Protein AF-A0A7G8W847-F1 (afdb_monomer_lite)

Structure (mmCIF, N/CA/C/O backbone):
data_AF-A0A7G8W847-F1
#
_entry.id   AF-A0A7G8W847-F1
#
loop_
_atom_site.group_PDB
_atom_site.id
_atom_site.type_symbol
_atom_site.label_atom_id
_atom_site.label_alt_id
_atom_site.label_comp_id
_atom_site.label_asym_id
_atom_site.label_entity_id
_atom_site.label_seq_id
_atom_site.pdbx_PDB_ins_code
_atom_site.Cartn_x
_atom_site.Cartn_y
_atom_site.Cartn_z
_atom_site.occupancy
_atom_site.B_iso_or_equiv
_atom_site.auth_seq_id
_atom_site.auth_comp_id
_atom_site.auth_asym_id
_atom_site.auth_atom_id
_atom_site.pdbx_PDB_model_num
ATOM 1 N N . MET A 1 1 ? 36.288 -12.965 1.997 1.00 47.53 1 MET A N 1
ATOM 2 C CA . MET A 1 1 ? 35.509 -13.185 0.760 1.00 47.53 1 MET A CA 1
ATOM 3 C C . MET A 1 1 ? 34.079 -12.746 1.044 1.00 47.53 1 MET A C 1
ATOM 5 O O . MET A 1 1 ? 33.393 -13.423 1.796 1.00 47.53 1 MET A O 1
ATOM 9 N N . ASN A 1 2 ? 33.661 -11.572 0.561 1.00 45.09 2 ASN A N 1
ATOM 10 C CA . ASN A 1 2 ? 32.284 -11.103 0.751 1.00 45.09 2 ASN A CA 1
ATOM 11 C C . ASN A 1 2 ? 31.371 -11.876 -0.209 1.00 45.09 2 ASN A C 1
ATOM 13 O O . ASN A 1 2 ? 31.134 -11.451 -1.330 1.00 45.09 2 ASN A O 1
ATOM 17 N N . LEU A 1 3 ? 30.890 -13.041 0.229 1.00 57.28 3 LEU A N 1
ATOM 18 C CA . LEU A 1 3 ? 29.954 -13.911 -0.499 1.00 57.28 3 LEU A CA 1
ATOM 19 C C . LEU A 1 3 ? 28.501 -13.401 -0.440 1.00 57.28 3 LEU A C 1
ATOM 21 O O . LEU A 1 3 ? 27.559 -14.186 -0.538 1.00 57.28 3 LEU A O 1
ATOM 25 N N . LYS A 1 4 ? 28.280 -12.095 -0.258 1.00 54.84 4 LYS A N 1
ATOM 26 C CA . LYS A 1 4 ? 26.946 -11.534 -0.475 1.00 54.84 4 LYS A CA 1
ATOM 27 C C . LYS A 1 4 ? 26.816 -11.250 -1.960 1.00 54.84 4 LYS A C 1
ATOM 29 O O . LYS A 1 4 ? 27.519 -10.397 -2.490 1.00 54.84 4 LYS A O 1
ATOM 34 N N . HIS A 1 5 ? 25.924 -11.985 -2.616 1.00 62.47 5 HIS A N 1
ATOM 35 C CA . HIS A 1 5 ? 25.458 -11.607 -3.941 1.00 62.47 5 HIS A CA 1
ATOM 36 C C . HIS A 1 5 ? 24.930 -10.173 -3.857 1.00 62.47 5 HIS A C 1
ATOM 38 O O . HIS A 1 5 ? 24.083 -9.876 -3.010 1.00 62.47 5 HIS A O 1
ATOM 44 N N . SER A 1 6 ? 25.462 -9.286 -4.696 1.00 72.44 6 SER A N 1
ATOM 45 C CA . SER A 1 6 ? 24.929 -7.936 -4.841 1.00 72.44 6 SER A CA 1
ATOM 46 C C . SER A 1 6 ? 23.463 -8.022 -5.255 1.00 72.44 6 SER A C 1
ATOM 48 O O . SER A 1 6 ? 23.081 -8.905 -6.030 1.00 72.44 6 SER A O 1
ATOM 50 N N . ALA A 1 7 ? 22.634 -7.117 -4.732 1.00 81.19 7 ALA A N 1
ATOM 51 C CA . ALA A 1 7 ? 21.268 -6.992 -5.214 1.00 81.19 7 ALA A CA 1
ATOM 52 C C . ALA A 1 7 ? 21.292 -6.736 -6.727 1.00 81.19 7 ALA A C 1
ATOM 54 O O . ALA A 1 7 ? 22.166 -6.024 -7.223 1.00 81.19 7 ALA A O 1
ATOM 55 N N . ILE A 1 8 ? 20.349 -7.338 -7.454 1.00 87.69 8 ILE A N 1
ATOM 56 C CA . ILE A 1 8 ? 20.200 -7.058 -8.881 1.00 87.69 8 ILE A CA 1
ATOM 57 C C . ILE A 1 8 ? 19.904 -5.566 -9.060 1.00 87.69 8 ILE A C 1
ATOM 59 O O . ILE A 1 8 ? 19.071 -5.003 -8.347 1.00 87.69 8 ILE A O 1
ATOM 63 N N . GLU A 1 9 ? 20.590 -4.932 -10.002 1.00 91.94 9 GLU A N 1
ATOM 64 C CA . GLU A 1 9 ? 20.303 -3.554 -10.372 1.00 91.94 9 GLU A CA 1
ATOM 65 C C . GLU A 1 9 ? 19.014 -3.508 -11.196 1.00 91.94 9 GLU A C 1
ATOM 67 O O . GLU A 1 9 ? 18.871 -4.237 -12.184 1.00 91.94 9 GLU A O 1
ATOM 72 N N . ILE A 1 10 ? 18.077 -2.663 -10.766 1.00 94.62 10 ILE A N 1
ATOM 73 C CA . ILE A 1 10 ? 16.795 -2.431 -11.430 1.00 94.62 10 ILE A CA 1
ATOM 74 C C . ILE A 1 10 ? 16.845 -1.007 -11.998 1.00 94.62 10 ILE A C 1
ATOM 76 O O . ILE A 1 10 ? 16.828 -0.063 -11.203 1.00 94.62 10 ILE A O 1
ATOM 80 N N . PRO A 1 11 ? 16.922 -0.835 -13.330 1.00 92.38 11 PRO A N 1
ATOM 81 C CA . PRO A 1 11 ? 16.994 0.487 -13.944 1.00 92.38 11 PRO A CA 1
ATOM 82 C C . PRO A 1 11 ? 15.772 1.341 -13.604 1.00 92.38 11 PRO A C 1
ATOM 84 O O . PRO A 1 11 ? 14.636 0.877 -13.700 1.00 92.38 11 PRO A O 1
ATOM 87 N N . ASN A 1 12 ? 15.997 2.597 -13.224 1.00 90.81 12 ASN A N 1
ATOM 88 C CA . ASN A 1 12 ? 14.947 3.570 -12.903 1.00 90.81 12 ASN A CA 1
ATOM 89 C C . ASN A 1 12 ? 14.838 4.707 -13.938 1.00 90.81 12 ASN A C 1
ATOM 91 O O . ASN A 1 12 ? 14.124 5.680 -13.715 1.00 90.81 12 ASN A O 1
ATOM 95 N N . ASP A 1 13 ? 15.518 4.562 -15.072 1.00 90.12 13 ASP A N 1
ATOM 96 C CA . ASP A 1 13 ? 15.625 5.519 -16.180 1.00 90.12 13 ASP A CA 1
ATOM 97 C C . ASP A 1 13 ? 14.515 5.360 -17.240 1.00 90.12 13 ASP A C 1
ATOM 99 O O . ASP A 1 13 ? 14.557 5.980 -18.301 1.00 90.12 13 ASP A O 1
ATOM 103 N N . GLY A 1 14 ? 13.509 4.527 -16.963 1.00 88.06 14 GLY A N 1
ATOM 104 C CA . GLY A 1 14 ? 12.415 4.229 -17.889 1.00 88.06 14 GLY A CA 1
ATOM 105 C C . GLY A 1 14 ? 12.691 3.070 -18.851 1.00 88.06 14 GLY A C 1
ATOM 106 O O . GLY A 1 14 ? 11.786 2.689 -19.596 1.00 88.06 14 GLY A O 1
ATOM 107 N N . THR A 1 15 ? 13.891 2.480 -18.827 1.00 92.12 15 THR A N 1
ATOM 108 C CA . THR A 1 15 ? 14.228 1.295 -19.632 1.00 92.12 15 THR A CA 1
ATOM 109 C C . THR A 1 15 ? 13.610 0.011 -19.059 1.00 92.12 15 THR A C 1
ATOM 111 O O . THR A 1 15 ? 12.866 0.037 -18.077 1.00 92.12 15 THR A O 1
ATOM 114 N N . ASP A 1 16 ? 13.843 -1.138 -19.701 1.00 95.12 16 ASP A N 1
ATOM 115 C CA . ASP A 1 16 ? 13.281 -2.414 -19.250 1.00 95.12 16 ASP A CA 1
ATOM 116 C C . ASP A 1 16 ? 13.771 -2.786 -17.837 1.00 95.12 16 ASP A C 1
ATOM 118 O O . ASP A 1 16 ? 14.928 -3.157 -17.630 1.00 95.12 16 ASP A O 1
ATOM 122 N N . ALA A 1 17 ? 12.852 -2.762 -16.866 1.00 96.25 17 ALA A N 1
ATOM 123 C CA . ALA A 1 17 ? 13.113 -3.118 -15.473 1.00 96.25 17 ALA A CA 1
ATOM 124 C C . ALA A 1 17 ? 13.607 -4.567 -15.293 1.00 96.25 17 ALA A C 1
ATOM 126 O O . ALA A 1 17 ? 14.185 -4.901 -14.257 1.00 96.25 17 ALA A O 1
ATOM 127 N N . PHE A 1 18 ? 13.387 -5.432 -16.288 1.00 96.81 18 PHE A N 1
ATOM 128 C CA . PHE A 1 18 ? 13.810 -6.828 -16.289 1.00 96.81 18 PHE A CA 1
ATOM 129 C C . PHE A 1 18 ? 15.094 -7.081 -17.095 1.00 96.81 18 PHE A C 1
ATOM 131 O O . PHE A 1 18 ? 15.499 -8.239 -17.185 1.00 96.81 18 PHE A O 1
ATOM 138 N N . VAL A 1 19 ? 15.787 -6.054 -17.610 1.00 95.69 19 VAL A N 1
ATOM 139 C CA . VAL A 1 19 ? 16.992 -6.215 -18.458 1.00 95.69 19 VAL A CA 1
ATOM 140 C C . VAL A 1 19 ? 18.079 -7.093 -17.818 1.00 95.69 19 VAL A C 1
ATOM 142 O O . VAL A 1 19 ? 18.729 -7.902 -18.483 1.00 95.69 19 VAL A O 1
ATOM 145 N N . ASN A 1 20 ? 18.234 -7.003 -16.495 1.00 93.62 20 ASN A N 1
ATOM 146 C CA . ASN A 1 20 ? 19.211 -7.785 -15.735 1.00 93.62 20 ASN A CA 1
ATOM 147 C C . ASN A 1 20 ? 18.664 -9.142 -15.247 1.00 93.62 20 ASN A C 1
ATOM 149 O O . ASN A 1 20 ? 19.401 -9.945 -14.668 1.00 93.62 20 ASN A O 1
ATOM 153 N N . CYS A 1 21 ? 17.381 -9.441 -15.475 1.00 93.81 21 CYS A N 1
ATOM 154 C CA . CYS A 1 21 ? 16.727 -10.662 -15.016 1.00 93.81 21 CYS A CA 1
ATOM 155 C C . CYS A 1 21 ? 17.088 -11.862 -15.904 1.00 93.81 21 CYS A C 1
ATOM 157 O O . CYS A 1 21 ? 16.615 -11.998 -17.027 1.00 93.81 21 CYS A O 1
ATOM 159 N N . LYS A 1 22 ? 17.864 -12.809 -15.367 1.00 92.62 22 LYS A N 1
ATOM 160 C CA . LYS A 1 22 ? 18.275 -14.031 -16.090 1.00 92.62 22 LYS A CA 1
ATOM 161 C C . LYS A 1 22 ? 17.232 -15.154 -16.112 1.00 92.62 22 LYS A C 1
ATOM 163 O O . LYS A 1 22 ? 17.462 -16.183 -16.732 1.00 92.62 22 LYS A O 1
ATOM 168 N N . LEU A 1 23 ? 16.110 -14.976 -15.415 1.00 92.19 23 LEU A N 1
ATOM 169 C CA . LEU A 1 23 ? 15.087 -16.011 -15.216 1.00 92.19 23 LEU A CA 1
ATOM 170 C C . LEU A 1 23 ? 13.832 -15.799 -16.074 1.00 92.19 23 LEU A C 1
ATOM 172 O O . LEU A 1 23 ? 12.812 -16.428 -15.804 1.00 92.19 23 LEU A O 1
ATOM 176 N N . ASP A 1 24 ? 13.881 -14.882 -17.048 1.00 93.00 24 ASP A N 1
ATOM 177 C CA . ASP A 1 24 ? 12.768 -14.599 -17.967 1.00 93.00 24 ASP A CA 1
ATOM 178 C C . ASP A 1 24 ? 11.428 -14.380 -17.228 1.00 93.00 24 ASP A C 1
ATOM 180 O O . ASP A 1 24 ? 10.376 -14.932 -17.551 1.00 93.00 24 ASP A O 1
ATOM 184 N N . ARG A 1 25 ? 11.480 -13.607 -16.133 1.00 95.62 25 ARG A N 1
ATOM 185 C CA . ARG A 1 25 ? 10.314 -13.366 -15.264 1.00 95.62 25 ARG A CA 1
ATOM 186 C C . ARG A 1 25 ? 9.403 -12.244 -15.761 1.00 95.62 25 ARG A C 1
ATOM 188 O O . ARG A 1 25 ? 8.319 -12.075 -15.208 1.00 95.62 25 ARG A O 1
ATOM 195 N N . LYS A 1 26 ? 9.807 -11.517 -16.809 1.00 97.06 26 LYS A N 1
ATOM 196 C CA . LYS A 1 26 ? 9.033 -10.413 -17.391 1.00 97.06 26 LYS A CA 1
ATOM 197 C C . LYS A 1 26 ? 7.653 -10.876 -17.867 1.00 97.06 26 LYS A C 1
ATOM 199 O O . LYS A 1 26 ? 6.663 -10.220 -17.580 1.00 97.06 26 LYS A O 1
ATOM 204 N N . LYS A 1 27 ? 7.560 -12.070 -18.463 1.00 96.94 27 LYS A N 1
ATOM 205 C CA . LYS A 1 27 ? 6.277 -12.659 -18.888 1.00 96.94 27 LYS A CA 1
ATOM 206 C C . LYS A 1 27 ? 5.241 -12.762 -17.764 1.00 96.94 27 LYS A C 1
ATOM 208 O O . LYS A 1 27 ? 4.059 -12.563 -18.007 1.00 96.94 27 LYS A O 1
ATOM 213 N N . TYR A 1 28 ? 5.672 -13.043 -16.531 1.00 96.44 28 TYR A N 1
ATOM 214 C CA . TYR A 1 28 ? 4.762 -13.101 -15.387 1.00 96.44 28 TYR A CA 1
ATOM 215 C C . TYR A 1 28 ? 4.301 -11.701 -14.988 1.00 96.44 28 TYR A C 1
ATOM 217 O O . TYR A 1 28 ? 3.118 -11.502 -14.743 1.00 96.44 28 TYR A O 1
ATOM 225 N N . ALA A 1 29 ? 5.216 -10.728 -14.971 1.00 97.31 29 ALA A N 1
ATOM 226 C CA . ALA A 1 29 ? 4.880 -9.329 -14.724 1.00 97.31 29 ALA A CA 1
ATOM 227 C C . ALA A 1 29 ? 3.890 -8.792 -15.766 1.00 97.31 29 ALA A C 1
ATOM 229 O O . ALA A 1 29 ? 2.927 -8.138 -15.390 1.00 97.31 29 ALA A O 1
ATOM 230 N N . ASP A 1 30 ? 4.068 -9.136 -17.042 1.00 97.31 30 ASP A N 1
ATOM 231 C CA . ASP A 1 30 ? 3.162 -8.735 -18.122 1.00 97.31 30 ASP A CA 1
ATOM 232 C C . ASP A 1 30 ? 1.751 -9.327 -17.936 1.00 97.31 30 ASP A C 1
ATOM 234 O O . ASP A 1 30 ? 0.761 -8.604 -18.058 1.00 97.31 30 ASP A O 1
ATOM 238 N N . VAL A 1 31 ? 1.640 -10.607 -17.552 1.00 96.31 31 VAL A N 1
ATOM 239 C CA . VAL A 1 31 ? 0.346 -11.231 -17.210 1.00 96.31 31 VAL A CA 1
ATOM 240 C C . VAL A 1 31 ? -0.300 -10.531 -16.015 1.00 96.31 31 VAL A C 1
ATOM 242 O O . VAL A 1 31 ? -1.470 -10.165 -16.084 1.00 96.31 31 VAL A O 1
ATOM 245 N N . LEU A 1 32 ? 0.448 -10.300 -14.932 1.00 96.00 32 LEU A N 1
ATOM 246 C CA . LEU A 1 32 ? -0.087 -9.626 -13.747 1.00 96.00 32 LEU A CA 1
ATOM 247 C C . LEU A 1 32 ? -0.511 -8.184 -14.050 1.00 96.00 32 LEU A C 1
ATOM 249 O O . LEU A 1 32 ? -1.572 -7.762 -13.597 1.00 96.00 32 LEU A O 1
ATOM 253 N N . THR A 1 33 ? 0.268 -7.454 -14.855 1.00 95.75 33 THR A N 1
ATOM 254 C CA . THR A 1 33 ? -0.081 -6.115 -15.346 1.00 95.75 33 THR A CA 1
ATOM 255 C C . THR A 1 33 ? -1.390 -6.142 -16.137 1.00 95.75 33 THR A C 1
ATOM 257 O O . THR A 1 33 ? -2.247 -5.293 -15.910 1.00 95.75 33 THR A O 1
ATOM 260 N N . SER A 1 34 ? -1.588 -7.138 -17.006 1.00 94.00 34 SER A N 1
ATOM 261 C CA . SER A 1 34 ? -2.843 -7.298 -17.750 1.00 94.00 34 SER A CA 1
ATOM 262 C C . SER A 1 34 ? -4.036 -7.580 -16.838 1.00 94.00 34 SER A C 1
ATOM 264 O O . SER A 1 34 ? -5.140 -7.115 -17.118 1.00 94.00 34 SER A O 1
ATOM 266 N N . ILE A 1 35 ? -3.848 -8.348 -15.761 1.00 93.00 35 ILE A N 1
ATOM 267 C CA . ILE A 1 35 ? -4.918 -8.604 -14.792 1.00 93.00 35 ILE A CA 1
ATOM 268 C C . ILE A 1 35 ? -5.268 -7.292 -14.087 1.00 93.00 35 ILE A C 1
ATOM 270 O O . ILE A 1 35 ? -6.422 -6.881 -14.125 1.00 93.00 35 ILE A O 1
ATOM 274 N N . ILE A 1 36 ? -4.295 -6.578 -13.513 1.00 92.62 36 ILE A N 1
ATOM 275 C CA . ILE A 1 36 ? -4.604 -5.336 -12.785 1.00 92.62 36 ILE A CA 1
ATOM 276 C C . ILE A 1 36 ? -5.198 -4.246 -13.688 1.00 92.62 36 ILE A C 1
ATOM 278 O O . ILE A 1 36 ? -5.994 -3.449 -13.215 1.00 92.62 36 ILE A O 1
ATOM 282 N N . SER A 1 37 ? -4.859 -4.216 -14.982 1.00 89.56 37 SER A N 1
ATOM 283 C CA . SER A 1 37 ? -5.404 -3.230 -15.921 1.00 89.56 37 SER A CA 1
ATOM 284 C C . SER A 1 37 ? -6.831 -3.535 -16.376 1.00 89.56 37 SER A C 1
ATOM 286 O O . SER A 1 37 ? -7.488 -2.655 -16.918 1.00 89.56 37 SER A O 1
ATOM 288 N N . SER A 1 38 ? -7.293 -4.780 -16.229 1.00 87.31 38 SER A N 1
ATOM 289 C CA . SER A 1 38 ? -8.584 -5.225 -16.778 1.00 87.31 38 SER A CA 1
ATOM 290 C C . SER A 1 38 ? -9.720 -5.208 -15.755 1.00 87.31 38 SER A C 1
ATOM 292 O O . SER A 1 38 ? -10.886 -5.261 -16.137 1.00 87.31 38 SER A O 1
ATOM 294 N N . TYR A 1 39 ? -9.404 -5.163 -14.459 1.00 81.12 39 TYR A N 1
ATOM 295 C CA . TYR A 1 39 ? -10.396 -5.214 -13.386 1.00 81.12 39 TYR A CA 1
ATOM 296 C C . TYR A 1 39 ? -10.643 -3.816 -12.812 1.00 81.12 39 TYR A C 1
ATOM 298 O O . TYR A 1 39 ? -9.801 -3.277 -12.102 1.00 81.12 39 TYR A O 1
ATOM 306 N N . SER A 1 40 ? -11.827 -3.257 -13.073 1.00 68.31 40 SER A N 1
ATOM 307 C CA . SER A 1 40 ? -12.205 -1.894 -12.667 1.00 68.31 40 SER A CA 1
ATOM 308 C C . SER A 1 40 ? -12.542 -1.730 -11.181 1.00 68.31 40 SER A C 1
ATOM 310 O O . SER A 1 40 ? -12.531 -0.617 -10.679 1.00 68.31 40 SER A O 1
ATOM 312 N N . ASN A 1 41 ? -12.867 -2.813 -10.467 1.00 78.00 41 ASN A N 1
ATOM 313 C CA . ASN A 1 41 ? -13.430 -2.728 -9.109 1.00 78.00 41 ASN A CA 1
ATOM 314 C C . ASN A 1 41 ? -12.390 -2.893 -7.986 1.00 78.00 41 ASN A C 1
ATOM 316 O O . ASN A 1 41 ? -12.772 -3.047 -6.827 1.00 78.00 41 ASN A O 1
ATOM 320 N N . GLY A 1 42 ? -11.095 -2.896 -8.324 1.00 82.25 42 GLY A N 1
ATOM 321 C CA . GLY A 1 42 ? -10.016 -3.215 -7.388 1.00 82.25 42 GLY A CA 1
ATOM 322 C C . GLY A 1 42 ? -10.064 -4.669 -6.895 1.00 82.25 42 GLY A C 1
ATOM 323 O O . GLY A 1 42 ? -11.103 -5.326 -6.877 1.00 82.25 42 GLY A O 1
ATOM 324 N N . PHE A 1 43 ? -8.915 -5.222 -6.517 1.00 90.94 43 PHE A N 1
ATOM 325 C CA . PHE A 1 43 ? -8.840 -6.555 -5.915 1.00 90.94 43 PHE A CA 1
ATOM 326 C C . PHE A 1 43 ? -7.534 -6.733 -5.145 1.00 90.94 43 PHE A C 1
ATOM 328 O O . PHE A 1 43 ? -6.577 -5.982 -5.323 1.00 90.94 43 PHE A O 1
ATOM 335 N N . VAL A 1 44 ? -7.495 -7.763 -4.301 1.00 92.12 44 VAL A N 1
ATOM 336 C CA . VAL A 1 44 ? -6.278 -8.199 -3.613 1.00 92.12 44 VAL A CA 1
ATOM 337 C C . VAL A 1 44 ? -5.694 -9.392 -4.362 1.00 92.12 44 VAL A C 1
ATOM 339 O O . VAL A 1 44 ? -6.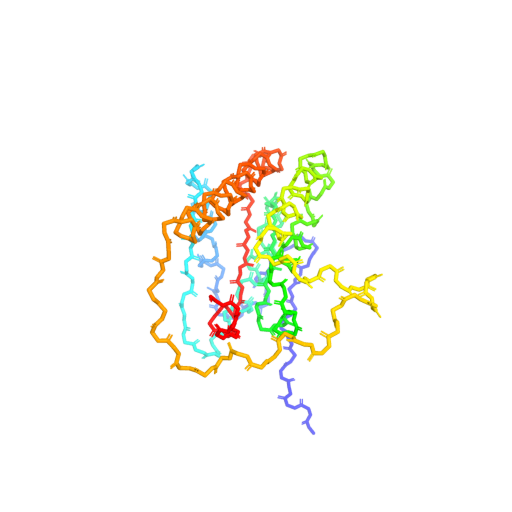388 -10.379 -4.605 1.00 92.12 44 VAL A O 1
ATOM 342 N N . LEU A 1 45 ? -4.411 -9.304 -4.712 1.00 92.06 45 LEU A N 1
ATOM 343 C CA . LEU A 1 45 ? -3.652 -10.382 -5.341 1.00 92.06 45 LEU A CA 1
ATOM 344 C C . LEU A 1 45 ? -2.614 -10.932 -4.363 1.00 92.06 45 LEU A C 1
ATOM 346 O O . LEU A 1 45 ? -1.767 -10.186 -3.877 1.00 92.06 45 LEU A O 1
ATOM 350 N N . ALA A 1 46 ? -2.626 -12.245 -4.147 1.00 92.94 46 ALA A N 1
ATOM 351 C CA . ALA A 1 46 ? -1.563 -12.938 -3.428 1.00 92.94 46 ALA A CA 1
ATOM 352 C C . ALA A 1 46 ? -0.563 -13.554 -4.420 1.00 92.94 46 ALA A C 1
ATOM 354 O O . ALA A 1 46 ? -0.950 -14.308 -5.313 1.00 92.94 46 ALA A O 1
ATOM 355 N N . ILE A 1 47 ? 0.726 -13.249 -4.250 1.00 91.31 47 ILE A N 1
ATOM 356 C CA . ILE A 1 47 ? 1.822 -13.868 -5.008 1.00 91.31 47 ILE A CA 1
ATOM 357 C C . ILE A 1 47 ? 2.557 -14.826 -4.074 1.00 91.31 47 ILE A C 1
ATOM 359 O O . ILE A 1 47 ? 3.357 -14.397 -3.244 1.00 91.31 47 ILE A O 1
ATOM 363 N N . ASP A 1 48 ? 2.304 -16.124 -4.234 1.00 89.88 48 ASP A N 1
ATOM 364 C CA . ASP A 1 48 ? 2.945 -17.160 -3.426 1.00 89.88 48 ASP A CA 1
ATOM 365 C C . ASP A 1 48 ? 4.059 -17.894 -4.187 1.00 89.88 48 ASP A C 1
ATOM 367 O O . ASP A 1 48 ? 3.976 -18.165 -5.388 1.00 89.88 48 ASP A O 1
ATOM 371 N N . ASN A 1 49 ? 5.143 -18.189 -3.471 1.00 87.75 49 ASN A N 1
ATOM 372 C CA . ASN A 1 49 ? 6.250 -19.008 -3.946 1.00 87.75 49 ASN A CA 1
ATOM 373 C C . ASN A 1 49 ? 7.131 -19.446 -2.769 1.00 87.75 49 ASN A C 1
ATOM 375 O O . ASN A 1 49 ? 7.190 -18.779 -1.732 1.00 87.75 49 ASN A O 1
ATOM 379 N N . LYS A 1 50 ? 7.929 -20.500 -2.966 1.00 88.56 50 LYS A N 1
ATOM 380 C CA . LYS A 1 50 ? 8.889 -20.986 -1.966 1.00 88.56 50 LYS A CA 1
ATOM 381 C C . LYS A 1 50 ? 9.875 -19.893 -1.543 1.00 88.56 50 LYS A C 1
ATOM 383 O O . LYS A 1 50 ? 10.199 -18.973 -2.305 1.00 88.56 50 LYS A O 1
ATOM 388 N N . TRP A 1 51 ? 10.382 -20.010 -0.319 1.00 85.12 51 TRP A N 1
ATOM 389 C CA . TRP A 1 51 ? 11.424 -19.127 0.197 1.00 85.12 51 TRP A CA 1
ATOM 390 C C . TRP A 1 51 ? 12.673 -19.142 -0.694 1.00 85.12 51 TRP A C 1
ATOM 392 O O . TRP A 1 51 ? 13.044 -20.178 -1.242 1.00 85.12 51 TRP A O 1
ATOM 402 N N . GLY A 1 52 ? 13.329 -17.988 -0.839 1.00 86.19 52 GLY A N 1
ATOM 403 C CA . GLY A 1 52 ? 14.593 -17.877 -1.576 1.00 86.19 52 GLY A CA 1
ATOM 404 C C . GLY A 1 52 ? 14.468 -17.893 -3.104 1.00 86.19 52 GLY A C 1
ATOM 405 O O . GLY A 1 52 ? 15.476 -17.814 -3.794 1.00 86.19 52 GLY A O 1
ATOM 406 N N . THR A 1 53 ? 13.252 -17.925 -3.657 1.00 88.56 53 THR A N 1
ATOM 407 C CA . THR A 1 53 ? 13.012 -17.903 -5.117 1.00 88.56 53 THR A CA 1
ATOM 408 C C . THR A 1 53 ? 13.061 -16.497 -5.735 1.00 88.56 53 THR A C 1
ATOM 410 O O . THR A 1 53 ? 12.874 -16.322 -6.939 1.00 88.56 53 THR A O 1
ATOM 413 N N . GLY A 1 54 ? 13.337 -15.474 -4.919 1.00 90.69 54 GLY A N 1
ATOM 414 C CA . GLY A 1 54 ? 13.490 -14.090 -5.366 1.00 90.69 54 GLY A CA 1
ATOM 415 C C . GLY A 1 54 ? 12.170 -13.347 -5.586 1.00 90.69 54 GLY A C 1
ATOM 416 O O . GLY A 1 54 ? 12.108 -12.534 -6.511 1.00 90.69 54 GLY A O 1
ATOM 417 N N . LYS A 1 55 ? 11.139 -13.613 -4.763 1.00 92.69 55 LYS A N 1
ATOM 418 C CA . LYS A 1 55 ? 9.846 -12.895 -4.767 1.00 92.69 55 LYS A CA 1
ATOM 419 C C . LYS A 1 55 ? 10.025 -11.383 -4.624 1.00 92.69 55 LYS A C 1
ATOM 421 O O . LYS A 1 55 ? 9.640 -10.656 -5.530 1.00 92.69 55 LYS A O 1
ATOM 426 N N . THR A 1 56 ? 10.725 -10.933 -3.579 1.00 93.38 56 THR A N 1
ATOM 427 C CA . THR A 1 56 ? 11.068 -9.517 -3.350 1.00 93.38 56 THR A CA 1
ATOM 428 C C . THR A 1 56 ? 11.734 -8.883 -4.569 1.00 93.38 56 THR A C 1
ATOM 430 O O . THR A 1 56 ? 11.376 -7.794 -5.009 1.00 93.38 56 THR A O 1
ATOM 433 N N . THR A 1 57 ? 12.685 -9.588 -5.186 1.00 94.06 57 THR A N 1
ATOM 434 C CA . THR A 1 57 ? 13.339 -9.118 -6.412 1.00 94.06 57 THR A CA 1
ATOM 435 C C . THR A 1 57 ? 12.351 -8.979 -7.570 1.00 94.06 57 THR A C 1
ATOM 437 O O . THR A 1 57 ? 12.396 -7.991 -8.296 1.00 94.06 57 THR A O 1
ATOM 440 N N . PHE A 1 58 ? 11.456 -9.954 -7.744 1.00 95.75 58 PHE A N 1
ATOM 441 C CA . PHE A 1 58 ? 10.420 -9.912 -8.772 1.00 95.75 58 PHE A CA 1
ATOM 442 C C . PHE A 1 58 ? 9.460 -8.737 -8.569 1.00 95.75 58 PHE A C 1
ATOM 444 O O . PHE A 1 58 ? 9.273 -7.964 -9.505 1.00 95.75 58 PHE A O 1
ATOM 451 N N . VAL A 1 59 ? 8.905 -8.554 -7.365 1.00 96.25 59 VAL A N 1
ATOM 452 C CA . VAL A 1 59 ? 7.945 -7.469 -7.103 1.00 96.25 59 VAL A CA 1
ATOM 453 C C . VAL A 1 59 ? 8.594 -6.089 -7.214 1.00 96.25 59 VAL A C 1
ATOM 455 O O . VAL A 1 59 ? 7.947 -5.164 -7.694 1.00 96.25 59 VAL A O 1
ATOM 458 N N . LYS A 1 60 ? 9.886 -5.942 -6.880 1.00 96.19 60 LYS A N 1
ATOM 459 C CA . LYS A 1 60 ? 10.636 -4.691 -7.099 1.00 96.19 60 LYS A CA 1
ATOM 460 C C . LYS A 1 60 ? 10.820 -4.378 -8.592 1.00 96.19 60 LYS A C 1
ATOM 462 O O . LYS A 1 60 ? 10.593 -3.238 -8.992 1.00 96.19 60 LYS A O 1
ATOM 467 N N . MET A 1 61 ? 11.165 -5.370 -9.422 1.00 97.25 61 MET A N 1
ATOM 468 C CA . MET A 1 61 ? 11.250 -5.185 -10.884 1.00 97.25 61 MET A CA 1
ATOM 469 C C . MET A 1 61 ? 9.873 -4.885 -11.485 1.00 97.25 61 MET A C 1
ATOM 471 O O . MET A 1 61 ? 9.732 -3.968 -12.290 1.00 97.25 61 MET A O 1
ATOM 475 N N . TRP A 1 62 ? 8.837 -5.609 -11.052 1.00 97.81 62 TRP A N 1
ATOM 476 C CA . TRP A 1 62 ? 7.470 -5.392 -11.516 1.00 97.81 62 TRP A CA 1
ATOM 477 C C . TRP A 1 62 ? 6.950 -4.003 -11.133 1.00 97.81 62 TRP A C 1
ATOM 479 O O . TRP A 1 62 ? 6.424 -3.296 -11.987 1.00 97.81 62 TRP A O 1
ATOM 489 N N . ARG A 1 63 ? 7.193 -3.547 -9.897 1.00 97.31 63 ARG A N 1
ATOM 490 C CA . ARG A 1 63 ? 6.894 -2.174 -9.463 1.00 97.31 63 ARG A CA 1
ATOM 491 C C . ARG A 1 63 ? 7.539 -1.141 -10.382 1.00 97.31 63 ARG A C 1
ATOM 493 O O . ARG A 1 63 ? 6.888 -0.173 -10.761 1.00 97.31 63 ARG A O 1
ATOM 500 N N . GLN A 1 64 ? 8.807 -1.329 -10.742 1.00 97.69 64 GLN A N 1
ATOM 501 C CA . GLN A 1 64 ? 9.493 -0.404 -11.640 1.00 97.69 64 GLN A CA 1
ATOM 502 C C . GLN A 1 64 ? 8.904 -0.437 -13.058 1.00 97.69 64 GLN A C 1
ATOM 504 O O . GLN A 1 64 ? 8.689 0.621 -13.643 1.00 97.69 64 GLN A O 1
ATOM 509 N N . GLN A 1 65 ? 8.548 -1.616 -13.581 1.00 97.81 65 GLN A N 1
ATOM 510 C CA . GLN A 1 65 ? 7.803 -1.733 -14.839 1.00 97.81 65 GLN A CA 1
ATOM 511 C C . GLN A 1 65 ? 6.476 -0.955 -14.786 1.00 97.81 65 GLN A C 1
ATOM 513 O O . GLN A 1 65 ? 6.161 -0.218 -15.718 1.00 97.81 65 GLN A O 1
ATOM 518 N N . LEU A 1 66 ? 5.722 -1.064 -13.689 1.00 96.31 66 LEU A N 1
ATOM 519 C CA . LEU A 1 66 ? 4.475 -0.321 -13.483 1.00 96.31 66 LEU A CA 1
ATOM 520 C C . LEU A 1 66 ? 4.712 1.199 -13.459 1.00 96.31 66 LEU A C 1
ATOM 522 O O . LEU A 1 66 ? 4.004 1.937 -14.144 1.00 96.31 66 LEU A O 1
ATOM 526 N N . LYS A 1 67 ? 5.755 1.672 -12.763 1.00 95.12 67 LYS A N 1
ATOM 527 C CA . LYS A 1 67 ? 6.155 3.092 -12.772 1.00 95.12 67 LYS A CA 1
ATOM 528 C C . LYS A 1 67 ? 6.514 3.590 -14.173 1.00 95.12 67 LYS A C 1
ATOM 530 O O . LYS A 1 67 ? 6.063 4.662 -14.574 1.00 95.12 67 LYS A O 1
ATOM 535 N N . ASN A 1 68 ? 7.275 2.807 -14.942 1.00 95.50 68 ASN A N 1
ATOM 536 C CA . ASN A 1 68 ? 7.617 3.142 -16.330 1.00 95.50 68 ASN A CA 1
ATOM 537 C C . ASN A 1 68 ? 6.351 3.260 -17.195 1.00 95.50 68 ASN A C 1
ATOM 539 O O . ASN A 1 68 ? 6.260 4.125 -18.063 1.00 95.50 68 ASN A O 1
ATOM 543 N N . GLN A 1 69 ? 5.336 2.449 -16.890 1.00 94.19 69 GLN A N 1
ATOM 544 C CA . GLN A 1 69 ? 4.006 2.500 -17.492 1.00 94.19 69 GLN A CA 1
ATOM 545 C C . GLN A 1 69 ? 3.057 3.511 -16.821 1.00 94.19 69 GLN A C 1
ATOM 547 O O . GLN A 1 69 ? 1.862 3.479 -17.100 1.00 94.19 69 GLN A O 1
ATOM 552 N N . LYS A 1 70 ? 3.555 4.428 -15.982 1.00 92.69 70 LYS A N 1
ATOM 553 C CA . LYS A 1 70 ? 2.797 5.527 -15.349 1.00 92.69 70 LYS A CA 1
ATOM 554 C C . LYS A 1 70 ? 1.743 5.119 -14.309 1.00 92.69 70 LYS A C 1
ATOM 556 O O . LYS A 1 70 ? 0.921 5.947 -13.935 1.00 92.69 70 LYS A O 1
ATOM 561 N N . TYR A 1 71 ? 1.782 3.891 -13.794 1.00 93.44 71 TYR A N 1
ATOM 562 C CA . TYR A 1 71 ? 0.975 3.528 -12.624 1.00 93.44 71 TYR A CA 1
ATOM 563 C C . TYR A 1 71 ? 1.472 4.259 -11.373 1.00 93.44 71 TYR A C 1
ATOM 565 O O . TYR A 1 71 ? 2.683 4.405 -11.169 1.00 93.44 71 TYR A O 1
ATOM 573 N N . GLN A 1 72 ? 0.544 4.641 -10.496 1.00 92.75 72 GLN A N 1
ATOM 574 C CA . GLN A 1 72 ? 0.879 5.020 -9.125 1.00 92.75 72 GLN A CA 1
ATOM 575 C C . GLN A 1 72 ? 1.175 3.749 -8.328 1.00 92.75 72 GLN A C 1
ATOM 577 O O . GLN A 1 72 ? 0.389 2.802 -8.350 1.00 92.75 72 GLN A O 1
ATOM 582 N N . THR A 1 73 ? 2.326 3.695 -7.654 1.00 94.19 73 THR A N 1
ATOM 583 C CA . THR A 1 73 ? 2.739 2.488 -6.921 1.00 94.19 73 THR A CA 1
ATOM 584 C C . THR A 1 73 ? 3.214 2.809 -5.516 1.00 94.19 73 THR A C 1
ATOM 586 O O . THR A 1 73 ? 4.131 3.620 -5.345 1.00 94.19 73 THR A O 1
ATOM 589 N N . LEU A 1 74 ? 2.704 2.062 -4.549 1.00 94.38 74 LEU A N 1
ATOM 590 C CA . LEU A 1 74 ? 3.158 2.055 -3.164 1.00 94.38 74 LEU A CA 1
ATOM 591 C C . LEU A 1 74 ? 3.848 0.729 -2.853 1.00 94.38 74 LEU A C 1
ATOM 593 O O . LEU A 1 74 ? 3.579 -0.287 -3.500 1.00 94.38 74 LEU A O 1
ATOM 597 N N . TYR A 1 75 ? 4.776 0.737 -1.901 1.00 94.44 75 TYR A N 1
ATOM 598 C CA . TYR A 1 75 ? 5.516 -0.461 -1.522 1.00 94.44 75 TYR A CA 1
ATOM 599 C C . TYR A 1 75 ? 5.767 -0.470 -0.027 1.00 94.44 75 TYR A C 1
ATOM 601 O O . TYR A 1 75 ? 6.481 0.386 0.472 1.00 94.44 75 TYR A O 1
ATOM 609 N N . PHE A 1 76 ? 5.253 -1.484 0.651 1.00 91.94 76 PHE A N 1
ATOM 610 C CA . PHE A 1 76 ? 5.474 -1.699 2.069 1.00 91.94 76 PHE A CA 1
ATOM 611 C C . PHE A 1 76 ? 6.125 -3.064 2.279 1.00 91.94 76 PHE A C 1
ATOM 613 O O . PHE A 1 76 ? 5.640 -4.070 1.768 1.00 91.94 76 PHE A O 1
ATOM 620 N N . ASN A 1 77 ? 7.224 -3.110 3.029 1.00 89.75 77 ASN A N 1
ATOM 621 C CA . ASN A 1 77 ? 7.854 -4.359 3.451 1.00 89.75 77 ASN A CA 1
ATOM 622 C C . ASN A 1 77 ? 7.598 -4.561 4.947 1.00 89.75 77 ASN A C 1
ATOM 624 O O . ASN A 1 77 ? 8.126 -3.804 5.763 1.00 89.75 77 ASN A O 1
ATOM 628 N N . ALA A 1 78 ? 6.806 -5.572 5.304 1.00 85.62 78 ALA A N 1
ATOM 629 C CA . ALA A 1 78 ? 6.403 -5.797 6.691 1.00 85.62 78 ALA A CA 1
ATOM 630 C C . ALA A 1 78 ? 7.582 -6.195 7.594 1.00 85.62 78 ALA A C 1
ATOM 632 O O . ALA A 1 78 ? 7.641 -5.762 8.739 1.00 85.62 78 ALA A O 1
ATOM 633 N N . TRP A 1 79 ? 8.562 -6.944 7.073 1.00 79.69 79 TRP A N 1
ATOM 634 C CA . TRP A 1 79 ? 9.755 -7.337 7.832 1.00 79.69 79 TRP A CA 1
ATOM 635 C C . TRP A 1 79 ? 10.684 -6.156 8.122 1.00 79.69 79 TRP A C 1
ATOM 637 O O . TRP A 1 79 ? 11.191 -6.012 9.231 1.00 79.69 79 TRP A O 1
ATOM 647 N N . GLU A 1 80 ? 10.927 -5.300 7.126 1.00 75.19 80 GLU A N 1
ATOM 648 C CA . GLU A 1 80 ? 11.783 -4.116 7.302 1.00 75.19 80 GLU A CA 1
ATOM 649 C C . GLU A 1 80 ? 11.168 -3.109 8.282 1.00 75.19 80 GLU A C 1
ATOM 651 O O . GLU A 1 80 ? 11.905 -2.395 8.955 1.00 75.19 80 GLU A O 1
ATOM 656 N N . ASN A 1 81 ? 9.837 -3.095 8.397 1.00 69.62 81 ASN A N 1
ATOM 657 C CA . ASN A 1 81 ? 9.084 -2.214 9.286 1.00 69.62 81 ASN A CA 1
ATOM 658 C C . ASN A 1 81 ? 8.645 -2.890 10.600 1.00 69.62 81 ASN A C 1
ATOM 660 O O . ASN A 1 81 ? 7.923 -2.272 11.376 1.00 69.62 81 ASN A O 1
ATOM 664 N N . ASP A 1 82 ? 9.139 -4.101 10.904 1.00 67.56 82 ASP A N 1
ATOM 665 C CA . ASP A 1 82 ? 8.796 -4.894 12.106 1.00 67.56 82 ASP A CA 1
ATOM 666 C C . ASP A 1 82 ? 9.278 -4.269 13.443 1.00 67.56 82 ASP A C 1
ATOM 668 O O . ASP A 1 82 ? 9.067 -4.793 14.544 1.00 67.56 82 ASP A O 1
ATOM 672 N N . PHE A 1 83 ? 9.919 -3.103 13.379 1.00 52.47 83 PHE A N 1
ATOM 673 C CA . PHE A 1 83 ? 10.293 -2.303 14.544 1.00 52.47 83 PHE A CA 1
ATOM 674 C C . PHE 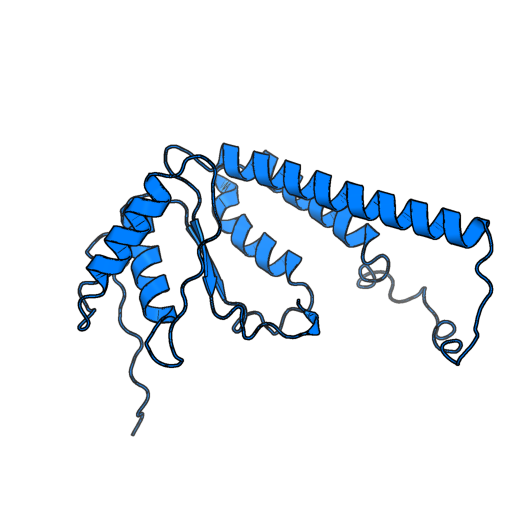A 1 83 ? 9.215 -1.290 14.973 1.00 52.47 83 PHE A C 1
ATOM 676 O O . PHE A 1 83 ? 9.342 -0.724 16.057 1.00 52.47 83 PHE A O 1
ATOM 683 N N . GLN A 1 84 ? 8.178 -1.056 14.159 1.00 55.75 84 GLN A N 1
ATOM 684 C CA . GLN A 1 84 ? 7.127 -0.064 14.411 1.00 55.75 84 GLN A CA 1
ATOM 685 C C . GLN A 1 84 ? 5.907 -0.681 15.100 1.00 55.75 84 GLN A C 1
ATOM 687 O O . GLN A 1 84 ? 5.115 -1.375 14.474 1.00 55.75 84 GLN A O 1
ATOM 692 N N . GLU A 1 85 ? 5.678 -0.371 16.375 1.00 57.59 85 GLU A N 1
ATOM 693 C CA . GLU A 1 85 ? 4.519 -0.902 17.117 1.00 57.59 85 GLU A CA 1
ATOM 694 C C . GLU A 1 85 ? 3.158 -0.533 16.481 1.00 57.59 85 GLU A C 1
ATOM 696 O O . GLU A 1 85 ? 2.156 -1.208 16.718 1.00 57.59 85 GLU A O 1
ATOM 701 N N . GLU A 1 86 ? 3.122 0.501 15.631 1.00 71.19 86 GLU A N 1
ATOM 702 C CA . GLU A 1 86 ? 1.913 1.078 15.044 1.00 71.19 86 GLU A CA 1
ATOM 703 C C . GLU A 1 86 ? 1.867 0.904 13.510 1.00 71.19 86 GLU A C 1
ATOM 705 O O . GLU A 1 86 ? 2.121 1.835 12.743 1.00 71.19 86 GLU A O 1
ATOM 710 N N . VAL A 1 87 ? 1.470 -0.288 13.043 1.00 73.88 87 VAL A N 1
ATOM 711 C CA . VAL A 1 87 ? 1.341 -0.653 11.606 1.00 73.88 87 VAL A CA 1
ATOM 712 C C . VAL A 1 87 ? 0.551 0.365 10.793 1.00 73.88 87 VAL A C 1
ATOM 714 O O . VAL A 1 87 ? 0.907 0.686 9.661 1.00 73.88 87 VAL A O 1
ATOM 717 N N . MET A 1 88 ? -0.521 0.893 11.383 1.00 76.12 88 MET A N 1
ATOM 718 C CA . MET A 1 88 ? -1.368 1.891 10.738 1.00 76.12 88 MET A CA 1
ATOM 719 C C . MET A 1 88 ? -0.574 3.139 10.351 1.00 76.12 88 MET A C 1
ATOM 721 O O . MET A 1 88 ? -0.778 3.655 9.259 1.00 76.12 88 MET A O 1
ATOM 725 N N . ILE A 1 89 ? 0.348 3.604 11.201 1.00 81.00 89 ILE A N 1
ATOM 726 C CA . ILE A 1 89 ? 1.184 4.768 10.886 1.00 81.00 89 ILE A CA 1
ATOM 727 C C . ILE A 1 89 ? 2.148 4.428 9.759 1.00 81.00 89 ILE A C 1
ATOM 729 O O . ILE A 1 89 ? 2.253 5.198 8.814 1.00 81.00 89 ILE A O 1
ATOM 733 N N . ALA A 1 90 ? 2.791 3.260 9.805 1.00 82.19 90 ALA A N 1
ATOM 734 C CA . ALA A 1 90 ? 3.712 2.848 8.751 1.00 82.19 90 ALA A CA 1
ATOM 735 C C . ALA A 1 90 ? 3.018 2.765 7.375 1.00 82.19 90 ALA A C 1
ATOM 737 O O . ALA A 1 90 ? 3.548 3.261 6.384 1.00 82.19 90 ALA A O 1
ATOM 738 N N . LEU A 1 91 ? 1.795 2.223 7.319 1.00 85.12 91 LEU A N 1
ATOM 739 C CA . LEU A 1 91 ? 0.990 2.195 6.093 1.00 85.12 91 LEU A CA 1
ATOM 740 C C . LEU A 1 91 ? 0.555 3.599 5.641 1.00 85.12 91 LEU A C 1
ATOM 742 O O . LEU A 1 91 ? 0.601 3.890 4.448 1.00 85.12 91 LEU A O 1
ATOM 746 N N . LEU A 1 92 ? 0.150 4.476 6.568 1.00 86.56 92 LEU A N 1
ATOM 747 C CA . LEU A 1 92 ? -0.224 5.863 6.254 1.00 86.56 92 LEU A CA 1
ATOM 748 C C . LEU A 1 92 ? 0.961 6.674 5.719 1.00 86.56 92 LEU A C 1
ATOM 750 O O . LEU A 1 92 ? 0.780 7.463 4.795 1.00 86.56 92 LEU A O 1
ATOM 754 N N . SER A 1 93 ? 2.163 6.448 6.248 1.00 86.19 93 SER A N 1
ATOM 755 C CA . SER A 1 93 ? 3.392 7.073 5.754 1.00 86.19 93 SER A CA 1
ATOM 756 C C . SER A 1 93 ? 3.729 6.637 4.327 1.00 86.19 93 SER A C 1
ATOM 758 O O . SER A 1 93 ? 4.201 7.447 3.539 1.00 86.19 93 SER A O 1
ATOM 760 N N . GLU A 1 94 ? 3.444 5.388 3.944 1.00 89.31 94 GLU A N 1
ATOM 761 C CA . GLU A 1 94 ? 3.585 4.976 2.541 1.00 89.31 94 GLU A CA 1
ATOM 762 C C . GLU A 1 94 ? 2.550 5.674 1.646 1.00 89.31 94 GLU A C 1
ATOM 764 O O . GLU A 1 94 ? 2.890 6.132 0.554 1.00 89.31 94 GLU A O 1
ATOM 769 N N . LEU A 1 95 ? 1.301 5.822 2.113 1.00 89.19 95 LEU A N 1
ATOM 770 C CA . LEU A 1 95 ? 0.262 6.568 1.388 1.00 89.19 95 LEU A CA 1
ATOM 771 C C . LEU A 1 95 ? 0.638 8.051 1.184 1.00 89.19 95 LEU A C 1
ATOM 773 O O . LEU A 1 95 ? 0.222 8.641 0.185 1.00 89.19 95 LEU A O 1
ATOM 777 N N . GLU A 1 96 ? 1.444 8.646 2.075 1.00 88.38 96 GLU A N 1
ATOM 778 C CA . GLU A 1 96 ? 1.945 10.025 1.937 1.00 88.38 96 GLU A CA 1
ATOM 779 C C . GLU A 1 96 ? 2.726 10.235 0.633 1.00 88.38 96 GLU A C 1
ATOM 781 O O . GLU A 1 96 ? 2.695 11.328 0.069 1.00 88.38 96 GLU A O 1
ATOM 786 N N . GLY A 1 97 ? 3.331 9.183 0.069 1.00 86.38 97 GLY A N 1
ATOM 787 C CA . GLY A 1 97 ? 3.994 9.241 -1.237 1.00 86.38 97 GLY A CA 1
ATOM 788 C C . GLY A 1 97 ? 3.078 9.634 -2.406 1.00 86.38 97 GLY A C 1
ATOM 789 O O . GLY A 1 97 ? 3.572 9.912 -3.497 1.00 86.38 97 GLY A O 1
ATOM 790 N N . LEU A 1 98 ? 1.757 9.661 -2.198 1.00 89.12 98 LEU A N 1
ATOM 791 C CA . LEU A 1 98 ? 0.750 10.094 -3.170 1.00 89.12 98 LEU A CA 1
ATOM 792 C C . LEU A 1 98 ? 0.063 11.415 -2.785 1.00 89.12 98 LEU A C 1
ATOM 794 O O . LEU A 1 98 ? -0.858 11.849 -3.478 1.00 89.12 98 LEU A O 1
ATOM 798 N N . ARG A 1 99 ? 0.496 12.067 -1.699 1.00 88.81 99 ARG A N 1
ATOM 799 C CA . ARG A 1 99 ? -0.149 13.259 -1.133 1.00 88.81 99 ARG A CA 1
ATOM 800 C C . ARG A 1 99 ? -0.312 14.394 -2.141 1.00 88.81 99 ARG A C 1
ATOM 802 O O . ARG A 1 99 ? -1.388 14.981 -2.194 1.00 88.81 99 ARG A O 1
ATOM 809 N N . ASP A 1 100 ? 0.705 14.668 -2.955 1.00 87.50 100 ASP A N 1
ATOM 810 C CA . ASP A 1 100 ? 0.700 15.784 -3.916 1.00 87.50 100 ASP A CA 1
ATOM 811 C C . ASP A 1 100 ? -0.444 15.697 -4.941 1.00 87.50 100 ASP A C 1
ATOM 813 O O . ASP A 1 100 ? -0.848 16.703 -5.518 1.00 87.50 100 ASP A O 1
ATOM 817 N N . LYS A 1 101 ? -0.992 14.495 -5.159 1.00 84.69 101 LYS A N 1
ATOM 818 C CA . LYS A 1 101 ? -2.108 14.244 -6.079 1.00 84.69 101 LYS A CA 1
ATOM 819 C C . LYS A 1 101 ? -3.489 14.369 -5.428 1.00 84.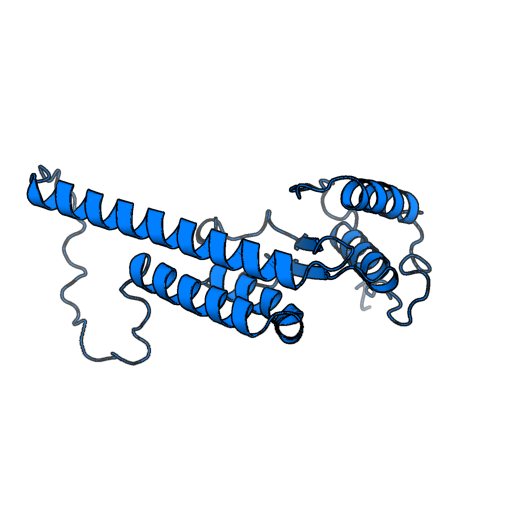69 101 LYS A C 1
ATOM 821 O O . LYS A 1 101 ? -4.493 14.291 -6.123 1.00 84.69 101 LYS A O 1
ATOM 826 N N . GLY A 1 102 ? -3.565 14.552 -4.111 1.00 85.88 102 GLY A N 1
ATOM 827 C CA . GLY A 1 102 ? -4.831 14.521 -3.381 1.00 85.88 102 GLY A CA 1
ATOM 828 C C . GLY A 1 102 ? -4.729 15.067 -1.962 1.00 85.88 102 GLY A C 1
ATOM 829 O O . GLY A 1 102 ? -5.241 14.433 -1.040 1.00 85.88 102 GLY A O 1
ATOM 830 N N . GLU A 1 103 ? -4.068 16.212 -1.774 1.00 89.12 103 GLU A N 1
ATOM 831 C CA . GLU A 1 103 ? -3.681 16.741 -0.458 1.00 89.12 103 GLU A CA 1
ATOM 832 C C . GLU A 1 103 ? -4.861 16.928 0.511 1.00 89.12 103 GLU A C 1
ATOM 834 O O . GLU A 1 103 ? -4.787 16.498 1.666 1.00 89.12 103 GLU A O 1
ATOM 839 N N . GLU A 1 104 ? -5.971 17.517 0.056 1.00 90.69 104 GLU A N 1
ATOM 840 C CA . GLU A 1 104 ? -7.163 17.721 0.895 1.00 90.69 104 GLU A CA 1
ATOM 841 C C . GLU A 1 104 ? -7.770 16.383 1.348 1.00 90.69 104 GLU A C 1
ATOM 843 O O . GLU A 1 104 ? -8.097 16.177 2.525 1.00 90.69 104 GLU A O 1
ATOM 848 N N . THR A 1 105 ? -7.869 15.421 0.428 1.00 91.69 105 THR A N 1
ATOM 849 C CA . THR A 1 105 ? -8.365 14.076 0.740 1.00 91.69 105 THR A CA 1
ATOM 850 C C . THR A 1 105 ? -7.400 13.280 1.610 1.00 91.69 105 THR A C 1
ATOM 852 O O . THR A 1 105 ? -7.849 12.581 2.516 1.00 91.69 105 THR A O 1
ATOM 855 N N . PHE A 1 106 ? -6.089 13.432 1.415 1.00 91.94 106 PHE A N 1
ATOM 856 C CA . PHE A 1 106 ? -5.075 12.815 2.267 1.00 91.94 106 PHE A CA 1
ATOM 857 C C . PHE A 1 106 ? -5.144 13.362 3.694 1.00 91.94 106 PHE A C 1
ATOM 859 O O . PHE A 1 106 ? -5.147 12.598 4.657 1.00 91.94 106 PHE A O 1
ATOM 866 N N . THR A 1 107 ? -5.299 14.679 3.843 1.00 90.88 107 THR A N 1
ATOM 867 C CA . THR A 1 107 ? -5.509 15.318 5.150 1.00 90.88 107 THR A CA 1
ATOM 868 C C . THR A 1 107 ? -6.735 14.728 5.849 1.00 90.88 107 THR A C 1
ATOM 870 O O . THR A 1 107 ? -6.665 14.351 7.018 1.00 90.88 107 THR A O 1
ATOM 873 N N . THR A 1 108 ? -7.830 14.521 5.110 1.00 92.38 108 THR A N 1
ATOM 874 C CA . THR A 1 108 ? -9.030 13.853 5.637 1.00 92.38 108 THR A CA 1
ATOM 875 C C . THR A 1 108 ? -8.740 12.412 6.083 1.00 92.38 108 THR A C 1
ATOM 877 O O . THR A 1 108 ? -9.202 11.995 7.148 1.00 92.38 108 THR A O 1
ATOM 880 N N . VAL A 1 109 ? -7.954 11.643 5.318 1.00 91.69 109 VAL A N 1
ATOM 881 C CA . VAL A 1 109 ? -7.514 10.289 5.710 1.00 91.69 109 VAL A CA 1
ATOM 882 C C . VAL A 1 109 ? -6.750 10.329 7.033 1.00 91.69 109 VAL A C 1
ATOM 884 O O . VAL A 1 109 ? -7.060 9.547 7.936 1.00 91.69 109 VAL A O 1
ATOM 887 N N . VAL A 1 110 ? -5.805 11.258 7.190 1.00 90.38 110 VAL A N 1
ATOM 888 C CA . VAL A 1 110 ? -5.022 11.426 8.423 1.00 90.38 110 VAL A CA 1
ATOM 889 C C . VAL A 1 110 ? -5.924 11.787 9.607 1.00 90.38 110 VAL A C 1
ATOM 891 O O . VAL A 1 110 ? -5.826 11.167 10.666 1.00 90.38 110 VAL A O 1
ATOM 894 N N . GLU A 1 111 ? -6.863 12.720 9.440 1.00 89.56 111 GLU A N 1
ATOM 895 C CA . GLU A 1 111 ? -7.801 13.124 10.496 1.00 89.56 111 GLU A CA 1
ATOM 896 C C . GLU A 1 111 ? -8.713 11.977 10.959 1.00 89.56 111 GLU A C 1
ATOM 898 O O . GLU A 1 111 ? -8.911 11.764 12.166 1.00 89.56 111 GLU A O 1
ATOM 903 N N . LYS A 1 112 ? -9.272 11.211 10.011 1.00 88.56 112 LYS A N 1
ATOM 904 C CA . LYS A 1 112 ? -10.109 10.043 10.329 1.00 88.56 112 LYS A CA 1
ATOM 905 C C . LYS A 1 112 ? -9.291 8.931 10.975 1.00 88.56 112 LYS A C 1
ATOM 907 O O . LYS A 1 112 ? -9.759 8.343 11.951 1.00 88.56 112 LYS A O 1
ATOM 912 N N . SER A 1 113 ? -8.058 8.719 10.519 1.00 85.12 113 SER A N 1
ATOM 913 C CA . SER A 1 113 ? -7.113 7.775 11.127 1.00 85.12 113 SER A CA 1
ATOM 914 C C . SER A 1 113 ? -6.775 8.165 12.563 1.00 85.12 113 SER A C 1
ATOM 916 O O . SER A 1 113 ? -6.892 7.341 13.465 1.00 85.12 113 SER A O 1
ATOM 918 N N . ALA A 1 114 ? -6.451 9.435 12.817 1.00 85.12 114 ALA A N 1
ATOM 919 C CA . ALA A 1 114 ? -6.161 9.938 14.157 1.00 85.12 114 ALA A CA 1
ATOM 920 C C . ALA A 1 114 ? -7.373 9.801 15.095 1.00 85.12 114 ALA A C 1
ATOM 922 O O . ALA A 1 114 ? -7.233 9.420 16.258 1.00 85.12 114 ALA A O 1
ATOM 923 N N . THR A 1 115 ? -8.579 10.074 14.589 1.00 82.06 115 THR A N 1
ATOM 924 C CA . THR A 1 115 ? -9.831 9.891 15.340 1.00 82.06 115 THR A CA 1
ATOM 925 C C . THR A 1 115 ? -10.071 8.422 15.685 1.00 82.06 115 THR A C 1
ATOM 927 O O . THR A 1 115 ? -10.468 8.111 16.807 1.00 82.06 115 THR A O 1
ATOM 930 N N . PHE A 1 116 ? -9.831 7.514 14.739 1.00 81.69 116 PHE A N 1
ATOM 931 C CA . PHE A 1 116 ? -9.947 6.074 14.949 1.00 81.69 116 PHE A CA 1
ATOM 932 C C . PHE A 1 116 ? -8.917 5.564 15.966 1.00 81.69 116 PHE A C 1
ATOM 934 O O . PHE A 1 116 ? -9.299 4.927 16.948 1.00 81.69 116 PHE A O 1
ATOM 941 N N . LEU A 1 117 ? -7.639 5.916 15.795 1.00 77.00 117 LEU A N 1
ATOM 942 C CA . LEU A 1 117 ? -6.551 5.499 16.683 1.00 77.00 117 LEU A CA 1
ATOM 943 C C . LEU A 1 117 ? -6.776 5.967 18.126 1.00 77.00 117 LEU A C 1
ATOM 945 O O . LEU A 1 117 ? -6.646 5.162 19.044 1.00 77.00 117 LEU A O 1
ATOM 949 N N . LYS A 1 118 ? -7.231 7.211 18.343 1.00 75.62 118 LYS A N 1
ATOM 950 C CA . LYS A 1 118 ? -7.598 7.715 19.684 1.00 75.62 118 LYS A CA 1
ATOM 951 C C . LYS A 1 118 ? -8.706 6.897 20.359 1.00 75.62 118 LYS A C 1
ATOM 953 O O . LYS A 1 118 ? -8.704 6.770 21.578 1.00 75.62 118 LYS A O 1
ATOM 958 N N . LYS A 1 119 ? -9.657 6.355 19.591 1.00 71.94 119 LYS A N 1
ATOM 959 C CA . LYS A 1 119 ? -10.781 5.554 20.116 1.00 71.94 119 LYS A CA 1
ATOM 960 C C . LYS A 1 119 ? -10.397 4.106 20.406 1.00 71.94 119 LYS A C 1
ATOM 962 O O . LYS A 1 119 ? -10.943 3.496 21.321 1.00 71.94 119 LYS A O 1
ATOM 967 N N . VAL A 1 120 ? -9.500 3.533 19.606 1.00 68.69 120 VAL A N 1
ATOM 968 C CA . VAL A 1 120 ? -9.032 2.153 19.798 1.00 68.69 120 VAL A CA 1
ATOM 969 C C . VAL A 1 120 ? -7.968 2.086 20.890 1.00 68.69 120 VAL A C 1
ATOM 971 O O . VAL A 1 120 ? -8.022 1.183 21.723 1.00 68.69 120 VAL A O 1
ATOM 974 N N . PHE A 1 121 ? -7.072 3.073 20.930 1.00 67.75 121 PHE A N 1
ATOM 975 C CA . PHE A 1 121 ? -5.958 3.175 21.869 1.00 67.75 121 PHE A CA 1
ATOM 976 C C . PHE A 1 121 ? -6.010 4.495 22.658 1.00 67.75 121 PHE A C 1
ATOM 978 O O . PHE A 1 121 ? -5.156 5.367 22.476 1.00 67.75 121 PHE A O 1
ATOM 985 N N . PRO A 1 122 ? -6.973 4.663 23.586 1.00 59.03 122 PRO A N 1
ATOM 986 C CA . PRO A 1 122 ? -7.113 5.896 24.368 1.00 59.03 122 PRO A CA 1
ATOM 987 C C . PRO A 1 122 ? -5.879 6.241 25.229 1.00 59.03 122 PRO A C 1
ATOM 989 O O . PRO A 1 122 ? -5.754 7.371 25.694 1.00 59.03 122 PRO A O 1
ATOM 992 N N . ALA A 1 123 ? -4.944 5.301 25.421 1.00 50.81 123 ALA A N 1
ATOM 993 C CA . ALA A 1 123 ? -3.782 5.443 26.299 1.00 50.81 123 ALA A CA 1
ATOM 994 C C . ALA A 1 123 ? -2.455 5.838 25.609 1.00 50.81 123 ALA A C 1
ATOM 996 O O . ALA A 1 123 ? -1.491 6.123 26.320 1.00 50.81 123 ALA A O 1
ATOM 997 N N . VAL A 1 124 ? -2.375 5.875 24.270 1.00 49.00 124 VAL A N 1
ATOM 998 C CA . VAL A 1 124 ? -1.089 6.043 23.549 1.00 49.00 124 VAL A CA 1
ATOM 999 C C . VAL A 1 124 ? -0.697 7.515 23.308 1.00 49.00 124 VAL A C 1
ATOM 1001 O O . VAL A 1 124 ? 0.466 7.826 23.079 1.00 49.00 124 VAL A O 1
ATOM 1004 N N . VAL A 1 125 ? -1.586 8.488 23.549 1.00 46.16 125 VAL A N 1
ATOM 1005 C CA . VAL A 1 125 ? -1.250 9.939 23.516 1.00 46.16 125 VAL A CA 1
ATOM 1006 C C . VAL A 1 125 ? -0.505 10.397 24.794 1.00 46.16 125 VAL A C 1
ATOM 1008 O O . VAL A 1 125 ? -0.632 11.523 25.267 1.00 46.16 125 VAL A O 1
ATOM 1011 N N . LYS A 1 126 ? 0.292 9.517 25.402 1.00 41.12 126 LYS A N 1
ATOM 1012 C CA . LYS A 1 126 ? 1.029 9.775 26.649 1.00 41.12 126 LYS A CA 1
ATOM 1013 C C . LYS A 1 126 ? 2.461 10.270 26.447 1.00 41.12 126 LYS A C 1
ATOM 1015 O O . LYS A 1 126 ? 3.216 10.331 27.407 1.00 41.12 126 LYS A O 1
ATOM 1020 N N . GLY A 1 127 ? 2.826 10.717 25.248 1.00 46.66 127 GLY A N 1
ATOM 1021 C CA . GLY A 1 127 ? 4.080 11.453 25.033 1.00 46.66 127 GLY A CA 1
ATOM 1022 C C . GLY A 1 127 ? 4.086 12.872 25.627 1.00 46.66 127 GLY A C 1
ATOM 1023 O O . GLY A 1 127 ? 5.152 13.433 25.848 1.00 46.66 127 GLY A O 1
ATOM 1024 N N . ALA A 1 128 ? 2.915 13.447 25.935 1.00 39.00 128 ALA A N 1
ATOM 1025 C CA . ALA A 1 128 ? 2.787 14.782 26.544 1.00 39.00 128 ALA A CA 1
ATOM 1026 C C . ALA A 1 128 ? 2.140 14.776 27.946 1.00 39.00 128 ALA A C 1
ATOM 1028 O O . ALA A 1 128 ? 2.063 15.812 28.600 1.00 39.00 128 ALA A O 1
ATOM 1029 N N . ALA A 1 129 ? 1.702 13.614 28.439 1.00 35.50 129 ALA A N 1
ATOM 1030 C CA . ALA A 1 129 ? 1.062 13.458 29.746 1.00 35.50 129 ALA A CA 1
ATOM 1031 C C . ALA A 1 129 ? 1.884 12.542 30.664 1.00 35.50 129 ALA A C 1
ATOM 1033 O O . ALA A 1 129 ? 1.351 11.625 31.288 1.00 35.50 129 ALA A O 1
ATOM 1034 N N . GLY A 1 130 ? 3.189 12.801 30.779 1.00 38.94 130 GLY A N 1
ATOM 1035 C CA . GLY A 1 130 ? 4.091 12.136 31.730 1.00 38.94 130 GLY A CA 1
ATOM 1036 C C . GLY A 1 130 ? 3.796 12.429 33.211 1.00 38.94 130 GLY A C 1
ATOM 1037 O O . GLY A 1 130 ? 4.723 12.474 34.009 1.00 38.94 130 GLY A O 1
ATOM 1038 N N . LYS A 1 131 ? 2.535 12.679 33.596 1.00 37.59 131 LYS A N 1
ATOM 1039 C CA . LYS A 1 131 ? 2.157 13.021 34.977 1.00 37.59 131 LYS A CA 1
ATOM 1040 C C . LYS A 1 131 ? 0.801 12.515 35.488 1.00 37.59 131 LYS A C 1
ATOM 1042 O O . LYS A 1 131 ? 0.505 12.809 36.637 1.00 37.59 131 LYS A O 1
ATOM 1047 N N . ILE A 1 132 ? -0.031 11.804 34.714 1.00 37.50 132 ILE A N 1
ATOM 1048 C CA . ILE A 1 132 ? -1.430 11.558 35.157 1.00 37.50 132 ILE A CA 1
ATOM 1049 C C . ILE A 1 132 ? -1.826 10.093 35.357 1.00 37.50 132 ILE A C 1
ATOM 1051 O O . ILE A 1 132 ? -2.837 9.841 35.998 1.00 37.50 132 ILE A O 1
ATOM 1055 N N . ILE A 1 133 ? -1.050 9.103 34.924 1.00 40.28 133 ILE A N 1
ATOM 1056 C CA . ILE A 1 133 ? -1.403 7.713 35.262 1.00 40.28 133 ILE A CA 1
ATOM 1057 C C . ILE A 1 133 ? -0.363 7.192 36.228 1.00 40.28 133 ILE A C 1
ATOM 1059 O O . ILE A 1 133 ? 0.666 6.663 35.821 1.00 40.28 133 ILE A O 1
ATOM 1063 N N . GLY A 1 134 ? -0.636 7.476 37.501 1.00 33.06 134 GLY A N 1
ATOM 1064 C CA . GLY A 1 134 ? 0.040 6.869 38.631 1.00 33.06 134 GLY A CA 1
ATOM 1065 C C . GLY A 1 134 ? -0.101 5.350 38.607 1.00 33.06 134 GLY A C 1
ATOM 1066 O O . GLY A 1 134 ? -1.008 4.798 37.979 1.00 33.06 134 GLY A O 1
ATOM 1067 N N . ASP A 1 135 ? 0.825 4.709 39.305 1.00 38.31 135 ASP A N 1
ATOM 1068 C CA . ASP A 1 135 ? 1.036 3.264 39.443 1.00 38.31 135 ASP A CA 1
ATOM 1069 C C . ASP A 1 135 ? -0.129 2.473 40.087 1.00 38.31 135 ASP A C 1
ATOM 1071 O O . ASP A 1 135 ? 0.079 1.390 40.623 1.00 38.31 135 ASP A O 1
ATOM 1075 N N . GLU A 1 136 ? -1.374 2.950 40.033 1.00 36.91 136 GLU A N 1
ATOM 1076 C CA . GLU A 1 136 ? -2.522 2.292 40.682 1.00 36.91 136 GLU A CA 1
ATOM 1077 C C . GLU A 1 136 ? -3.367 1.405 39.748 1.00 36.91 136 GLU A C 1
ATOM 1079 O O . GLU A 1 136 ? -4.290 0.742 40.204 1.00 36.91 136 GLU A O 1
ATOM 1084 N N . ALA A 1 137 ? -3.057 1.318 38.449 1.00 41.28 137 ALA A N 1
ATOM 1085 C CA . ALA A 1 137 ? -3.876 0.556 37.490 1.00 41.28 137 ALA A CA 1
ATOM 1086 C C . ALA A 1 137 ? -3.367 -0.869 37.168 1.00 41.28 137 ALA A C 1
ATOM 1088 O O . ALA A 1 137 ? -3.849 -1.481 36.216 1.00 41.28 137 ALA A O 1
ATOM 1089 N N . ILE A 1 138 ? -2.382 -1.402 37.904 1.00 40.81 138 ILE A N 1
ATOM 1090 C CA . ILE A 1 138 ? -1.757 -2.710 37.596 1.00 40.81 138 ILE A CA 1
ATOM 1091 C C . ILE A 1 138 ? -2.220 -3.840 38.545 1.00 40.81 138 ILE A C 1
ATOM 1093 O O . ILE A 1 138 ? -1.929 -5.009 38.305 1.00 40.81 138 ILE A O 1
ATOM 1097 N N . THR A 1 139 ? -3.002 -3.554 39.588 1.00 38.59 139 THR A N 1
ATOM 1098 C CA . THR A 1 139 ? -3.288 -4.539 40.653 1.00 38.59 139 THR A CA 1
ATOM 1099 C C . THR A 1 139 ? -4.549 -5.397 40.515 1.00 38.59 139 THR A C 1
ATOM 1101 O O . THR A 1 139 ? -4.791 -6.201 41.407 1.00 38.59 139 THR A O 1
ATOM 1104 N N . GLU A 1 140 ? -5.320 -5.343 39.425 1.00 40.94 140 GLU A N 1
ATOM 1105 C CA . GLU A 1 140 ? -6.518 -6.198 39.286 1.00 40.94 140 GLU A CA 1
ATOM 1106 C C . GLU A 1 140 ? -6.615 -6.895 37.924 1.00 40.94 140 GLU A C 1
ATOM 1108 O O . GLU A 1 140 ? -7.516 -6.665 37.126 1.00 40.94 140 GLU A O 1
ATOM 1113 N N . VAL A 1 141 ? -5.688 -7.818 37.662 1.00 43.00 141 VAL A N 1
ATOM 1114 C CA . VAL A 1 141 ? -5.923 -8.909 36.699 1.00 43.00 141 VAL A CA 1
ATOM 1115 C C . VAL A 1 141 ? -5.613 -10.233 37.392 1.00 43.00 141 VAL A C 1
ATOM 1117 O O . VAL A 1 141 ? -4.683 -10.955 37.043 1.00 43.00 141 VAL A O 1
ATOM 1120 N N . VAL A 1 142 ? -6.388 -10.537 38.433 1.00 40.50 142 VAL A N 1
ATOM 1121 C CA . VAL A 1 142 ? -6.419 -11.860 39.062 1.00 40.50 142 VAL A CA 1
ATOM 1122 C C . VAL A 1 142 ? -7.875 -12.321 39.132 1.00 40.50 142 VAL A C 1
ATOM 1124 O O . VAL A 1 142 ? -8.617 -11.947 40.027 1.00 40.50 142 VAL A O 1
ATOM 1127 N N . GLY A 1 143 ? -8.271 -13.129 38.144 1.00 46.00 143 GLY A N 1
ATOM 1128 C CA . GLY A 1 143 ? -9.292 -14.178 38.260 1.00 46.00 143 GLY A CA 1
ATOM 1129 C C . GLY A 1 143 ? -10.617 -13.860 38.963 1.00 46.00 143 GLY A C 1
ATOM 1130 O O . GLY A 1 143 ? -10.995 -14.613 39.857 1.00 46.00 143 GLY A O 1
ATOM 1131 N N . ALA A 1 144 ? -11.360 -12.841 38.530 1.00 41.56 144 ALA A N 1
ATOM 1132 C CA . ALA A 1 144 ? -12.762 -12.675 38.914 1.00 41.56 144 ALA A CA 1
ATOM 1133 C C . ALA A 1 144 ? -13.674 -13.024 37.728 1.00 41.56 144 ALA A C 1
ATOM 1135 O O . ALA A 1 144 ? -13.585 -12.410 36.666 1.00 41.56 144 ALA A O 1
ATOM 1136 N N . VAL A 1 145 ? -14.559 -14.011 37.898 1.00 50.16 145 VAL A N 1
ATOM 1137 C CA . VAL A 1 145 ? -15.773 -14.101 37.076 1.00 50.16 145 VAL A CA 1
ATOM 1138 C C . VAL A 1 145 ? -16.667 -12.958 37.549 1.00 50.16 145 VAL A C 1
ATOM 1140 O O . VAL A 1 145 ? -17.378 -13.091 38.539 1.00 50.16 145 VAL A O 1
ATOM 1143 N N . THR A 1 146 ? -16.544 -11.801 36.907 1.00 59.09 146 THR A N 1
ATOM 1144 C CA . THR A 1 146 ? -17.408 -10.643 37.133 1.00 59.09 146 THR A CA 1
ATOM 1145 C C . THR A 1 146 ? -18.715 -10.845 36.370 1.00 59.09 146 THR A C 1
ATOM 1147 O O . THR A 1 146 ? -18.717 -11.015 35.150 1.00 59.09 146 THR A O 1
ATOM 1150 N N . GLU A 1 147 ? -19.847 -10.854 37.079 1.00 64.88 147 GLU A N 1
ATOM 1151 C CA . GLU A 1 147 ? -21.151 -10.656 36.442 1.00 64.88 147 GLU A CA 1
ATOM 1152 C C . GLU A 1 147 ? -21.163 -9.244 35.851 1.00 64.88 147 GLU A C 1
ATOM 1154 O O . GLU A 1 147 ? -21.180 -8.260 36.5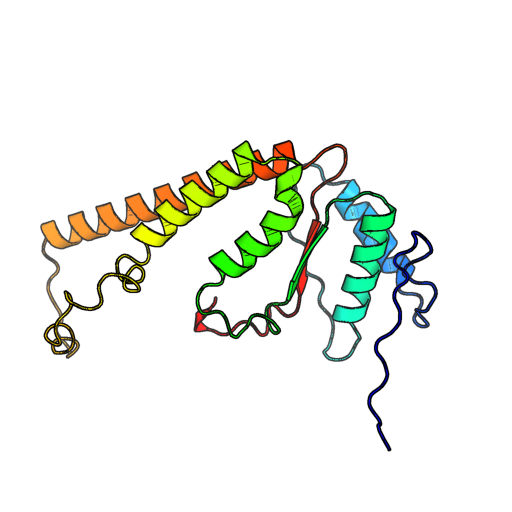86 1.00 64.88 147 GLU A O 1
ATOM 1159 N N . PHE A 1 148 ? -21.098 -9.146 34.521 1.00 67.75 148 PHE A N 1
ATOM 1160 C CA . PHE A 1 148 ? -21.208 -7.870 33.819 1.00 67.75 148 PHE A CA 1
ATOM 1161 C C . PHE A 1 148 ? -22.564 -7.224 34.135 1.00 67.75 148 PHE A C 1
ATOM 1163 O O . PHE A 1 148 ? -23.618 -7.801 33.856 1.00 67.75 148 PHE A O 1
A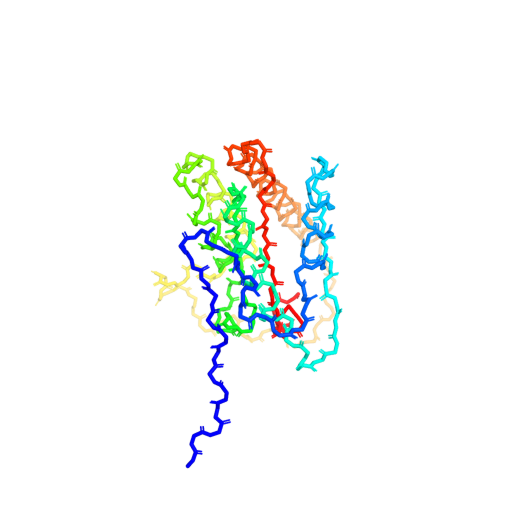TOM 1170 N N . THR A 1 149 ? -22.547 -6.016 34.687 1.00 80.94 149 THR A N 1
ATOM 1171 C CA . THR A 1 149 ? -23.750 -5.198 34.879 1.00 80.94 149 THR A CA 1
ATOM 1172 C C . THR A 1 149 ? -24.317 -4.740 33.530 1.00 80.94 149 THR A C 1
ATOM 1174 O O . THR A 1 149 ? -23.602 -4.648 32.529 1.00 80.94 149 THR A O 1
ATOM 1177 N N . ALA A 1 150 ? -25.614 -4.415 33.480 1.00 77.62 150 ALA A N 1
ATOM 1178 C CA . ALA A 1 150 ? -26.240 -3.891 32.261 1.00 77.62 150 ALA A CA 1
ATOM 1179 C C . ALA A 1 150 ? -25.549 -2.606 31.759 1.00 77.62 150 ALA A C 1
ATOM 1181 O O . ALA A 1 150 ? -25.342 -2.447 30.558 1.00 77.62 150 ALA A O 1
ATOM 1182 N N . GLU A 1 151 ? -25.121 -1.736 32.677 1.00 75.81 151 GLU A N 1
ATOM 1183 C CA . GLU A 1 151 ? -24.394 -0.502 32.362 1.00 75.81 151 GLU A CA 1
ATOM 1184 C C . GLU A 1 151 ? -23.014 -0.782 31.741 1.00 75.81 151 GLU A C 1
ATOM 1186 O O . GLU A 1 151 ? -22.632 -0.141 30.759 1.00 75.81 151 GLU A O 1
ATOM 1191 N N . GLU A 1 152 ? -22.274 -1.777 32.247 1.00 69.56 152 GLU A N 1
ATOM 1192 C CA . GLU A 1 152 ? -20.995 -2.199 31.658 1.00 69.56 152 GLU A CA 1
ATOM 1193 C C . GLU A 1 152 ? -21.184 -2.780 30.253 1.00 69.56 152 GLU A C 1
ATOM 1195 O O . GLU A 1 152 ? -20.400 -2.476 29.351 1.00 69.56 152 GLU A O 1
ATOM 1200 N N . VAL A 1 153 ? -22.240 -3.568 30.033 1.00 69.50 153 VAL A N 1
ATOM 1201 C CA . VAL A 1 153 ? -22.583 -4.097 28.704 1.00 69.50 153 VAL A CA 1
ATOM 1202 C C . VAL A 1 153 ? -22.932 -2.964 27.736 1.00 69.50 153 VAL A C 1
ATOM 1204 O O . VAL A 1 153 ? -22.402 -2.933 26.623 1.00 69.50 153 VAL A O 1
ATOM 1207 N N . GLU A 1 154 ? -23.759 -1.999 28.144 1.00 73.50 154 GLU A N 1
ATOM 1208 C CA . GLU A 1 154 ? -24.102 -0.832 27.321 1.00 73.50 154 GLU A CA 1
ATOM 1209 C C . GLU A 1 154 ? -22.868 0.005 26.965 1.00 73.50 154 GLU A C 1
ATOM 1211 O O . GLU A 1 154 ? -22.698 0.415 25.810 1.00 73.50 154 GLU A O 1
ATOM 1216 N N . LEU A 1 155 ? -21.961 0.209 27.924 1.00 74.69 155 LEU A N 1
ATOM 1217 C CA . LEU A 1 155 ? -20.700 0.908 27.695 1.00 74.69 155 LEU A CA 1
ATOM 1218 C C . LEU A 1 155 ? -19.813 0.160 26.687 1.00 74.69 155 LEU A C 1
ATOM 1220 O O . LEU A 1 155 ? -19.276 0.778 25.763 1.00 74.69 155 LEU A O 1
ATOM 1224 N N . GLN A 1 156 ? -19.687 -1.166 26.809 1.00 70.38 156 GLN A N 1
ATOM 1225 C CA . GLN A 1 156 ? -18.944 -1.996 25.853 1.00 70.38 156 GLN A CA 1
ATOM 1226 C C . GLN A 1 156 ? -19.574 -1.957 24.454 1.00 70.38 156 GLN A C 1
ATOM 1228 O O . GLN A 1 156 ? -18.860 -1.808 23.460 1.00 70.38 156 GLN A O 1
ATOM 1233 N N . MET A 1 157 ? -20.905 -2.013 24.357 1.00 70.75 157 MET A N 1
ATOM 1234 C CA . MET A 1 157 ? -21.631 -1.897 23.089 1.00 70.75 157 MET A CA 1
ATOM 1235 C C . MET A 1 157 ? -21.428 -0.529 22.434 1.00 70.75 157 MET A C 1
ATOM 1237 O O . MET A 1 157 ? -21.188 -0.447 21.226 1.00 70.75 157 MET A O 1
ATOM 1241 N N . LYS A 1 158 ? -21.482 0.555 23.215 1.00 78.50 158 LYS A N 1
ATOM 1242 C CA . LYS A 1 158 ? -21.213 1.909 22.724 1.00 78.50 158 LYS A CA 1
ATOM 1243 C C . LYS A 1 158 ? -19.781 2.028 22.204 1.00 78.50 158 LYS A C 1
ATOM 1245 O O . LYS A 1 158 ? -19.587 2.454 21.066 1.00 78.50 158 LYS A O 1
ATOM 1250 N N . ASN A 1 159 ? -18.801 1.565 22.980 1.00 74.19 159 ASN A N 1
ATOM 1251 C CA . ASN A 1 159 ? -17.393 1.546 22.580 1.00 74.19 159 ASN A CA 1
ATOM 1252 C C . ASN A 1 159 ? -17.179 0.736 21.292 1.00 74.19 159 ASN A C 1
ATOM 1254 O O . ASN A 1 159 ? -16.470 1.174 20.385 1.00 74.19 159 ASN A O 1
ATOM 1258 N N . TYR A 1 160 ? -17.819 -0.429 21.175 1.00 73.81 160 TYR A N 1
ATOM 1259 C CA . TYR A 1 160 ? -17.772 -1.257 19.971 1.00 73.81 160 TYR A CA 1
ATOM 1260 C C . TYR A 1 160 ? -18.342 -0.525 18.746 1.00 73.81 160 TYR A C 1
ATOM 1262 O O . TYR A 1 160 ? -17.696 -0.465 17.696 1.00 73.81 160 TYR A O 1
ATOM 1270 N N . ASN A 1 161 ? -19.517 0.092 18.882 1.00 79.62 161 ASN A N 1
ATOM 1271 C CA . ASN A 1 161 ? -20.157 0.844 17.802 1.00 79.62 161 ASN A CA 1
ATOM 1272 C C . ASN A 1 161 ? -19.327 2.059 17.366 1.00 79.62 161 ASN A C 1
ATOM 1274 O O . ASN A 1 161 ? -19.223 2.343 16.171 1.00 79.62 161 ASN A O 1
ATOM 1278 N N . GLU A 1 162 ? -18.686 2.756 18.304 1.00 78.00 162 GLU A N 1
ATOM 1279 C CA . GLU A 1 162 ? -17.799 3.878 17.995 1.00 78.00 162 GLU A CA 1
ATOM 1280 C C . GLU A 1 162 ? -16.532 3.443 17.247 1.00 78.00 162 GLU A C 1
ATOM 1282 O O . GLU A 1 162 ? -16.119 4.136 16.310 1.00 78.00 162 GLU A O 1
ATOM 1287 N N . LYS A 1 163 ? -15.947 2.287 17.598 1.00 75.06 163 LYS A N 1
ATOM 1288 C CA . LYS A 1 163 ? -14.830 1.679 16.851 1.00 75.06 163 LYS A CA 1
ATOM 1289 C C . LYS A 1 163 ? -15.259 1.280 15.440 1.00 75.06 163 LYS A C 1
ATOM 1291 O O . LYS A 1 163 ? -14.572 1.617 14.476 1.00 75.06 163 LYS A O 1
ATOM 1296 N N . LYS A 1 164 ? -16.430 0.645 15.305 1.00 79.44 164 LYS A N 1
ATOM 1297 C CA . LYS A 1 164 ? -17.021 0.270 14.009 1.00 79.44 164 LYS A CA 1
ATOM 1298 C C . LYS A 1 164 ? -17.292 1.489 13.121 1.00 79.44 164 LYS A C 1
ATOM 1300 O O . LYS A 1 164 ? -17.054 1.453 11.918 1.00 79.44 164 LYS A O 1
ATOM 1305 N N . LYS A 1 165 ? -17.761 2.591 13.703 1.00 85.31 165 LYS A N 1
ATOM 1306 C CA . LYS A 1 165 ? -17.915 3.850 12.970 1.00 85.31 165 LYS A CA 1
ATOM 1307 C C . LYS A 1 165 ? -16.559 4.400 12.523 1.00 85.31 165 LYS A C 1
ATOM 1309 O O . LYS A 1 165 ? -16.419 4.784 11.370 1.00 85.31 165 LYS A O 1
ATOM 1314 N N . GLY A 1 166 ? -15.560 4.389 13.406 1.00 81.50 166 GLY A N 1
ATOM 1315 C CA . GLY A 1 166 ? -14.214 4.872 13.092 1.00 81.50 166 GLY A CA 1
ATOM 1316 C C . GLY A 1 166 ? -13.564 4.151 11.905 1.00 81.50 166 GLY A C 1
ATOM 1317 O O . GLY A 1 166 ? -13.020 4.820 11.031 1.00 81.50 166 GLY A O 1
ATOM 1318 N N . ILE A 1 167 ? -13.673 2.819 11.828 1.00 82.88 167 ILE A N 1
ATOM 1319 C CA . ILE A 1 167 ? -13.131 2.053 10.690 1.00 82.88 167 ILE A CA 1
ATOM 1320 C C . ILE A 1 167 ? -13.871 2.357 9.379 1.00 82.88 167 ILE A C 1
ATOM 1322 O O . ILE A 1 167 ? -13.236 2.478 8.334 1.00 82.88 167 ILE A O 1
ATOM 1326 N N . ASN A 1 168 ? -15.193 2.550 9.423 1.00 87.12 168 ASN A N 1
ATOM 1327 C CA . ASN A 1 168 ? -15.974 2.916 8.239 1.00 87.12 168 ASN A CA 1
ATOM 1328 C C . ASN A 1 168 ? -15.638 4.329 7.744 1.00 87.12 168 ASN A C 1
ATOM 1330 O O . ASN A 1 168 ? -15.480 4.537 6.541 1.00 87.12 168 ASN A O 1
ATOM 1334 N N . ASP A 1 169 ? -15.496 5.287 8.663 1.00 88.69 169 ASP A N 1
ATOM 1335 C CA . ASP A 1 169 ? -15.106 6.660 8.339 1.00 88.69 169 ASP A CA 1
ATOM 1336 C C . ASP A 1 169 ? -13.701 6.693 7.712 1.00 88.69 169 ASP A C 1
ATOM 1338 O O . ASP A 1 169 ? -13.485 7.392 6.722 1.00 88.69 169 ASP A O 1
ATOM 1342 N N . PHE A 1 170 ? -12.760 5.908 8.254 1.00 86.69 170 PHE A N 1
ATOM 1343 C CA . PHE A 1 170 ? -11.418 5.745 7.691 1.00 86.69 170 PHE A CA 1
ATOM 1344 C C . PHE A 1 170 ? -11.459 5.141 6.285 1.00 86.69 170 PHE A C 1
ATOM 1346 O O . PHE A 1 170 ? -10.889 5.715 5.360 1.00 86.69 170 PHE A O 1
ATOM 1353 N N . ARG A 1 171 ? -12.178 4.026 6.104 1.00 89.06 171 ARG A N 1
ATOM 1354 C CA . ARG A 1 171 ? -12.331 3.370 4.800 1.00 89.06 171 ARG A CA 1
ATOM 1355 C C . ARG A 1 171 ? -12.895 4.328 3.751 1.00 89.06 171 ARG A C 1
ATOM 1357 O O . ARG A 1 171 ? -12.338 4.427 2.668 1.00 89.06 171 ARG A O 1
ATOM 1364 N N . THR A 1 172 ? -13.944 5.069 4.098 1.00 93.62 172 THR A N 1
ATOM 1365 C CA . THR A 1 172 ? -14.577 6.040 3.191 1.00 93.62 172 THR A CA 1
ATOM 1366 C C . THR A 1 172 ? -13.617 7.171 2.813 1.00 93.62 172 THR A C 1
ATOM 1368 O O . THR A 1 172 ? -13.603 7.625 1.673 1.00 93.62 172 THR A O 1
ATOM 1371 N N . ALA A 1 173 ? -12.812 7.657 3.765 1.00 92.69 173 ALA A N 1
ATOM 1372 C CA . ALA A 1 173 ? -11.799 8.670 3.478 1.00 92.69 173 ALA A CA 1
ATOM 1373 C C . ALA A 1 173 ? -10.709 8.126 2.544 1.00 92.69 173 ALA A C 1
ATOM 1375 O O . ALA A 1 173 ? -10.290 8.829 1.628 1.00 92.69 173 ALA A O 1
ATOM 1376 N N . LEU A 1 174 ? -10.283 6.877 2.756 1.00 91.50 174 LEU A N 1
ATOM 1377 C CA . LEU A 1 174 ? -9.284 6.219 1.921 1.00 91.50 174 LEU A CA 1
ATOM 1378 C C . LEU A 1 174 ? -9.804 5.973 0.501 1.00 91.50 174 LEU A C 1
ATOM 1380 O O . LEU A 1 174 ? -9.078 6.242 -0.447 1.00 91.50 174 LEU A O 1
ATOM 1384 N N . GLU A 1 175 ? -11.053 5.525 0.353 1.00 91.56 175 GLU A N 1
ATOM 1385 C CA . GLU A 1 175 ? -11.714 5.358 -0.950 1.00 91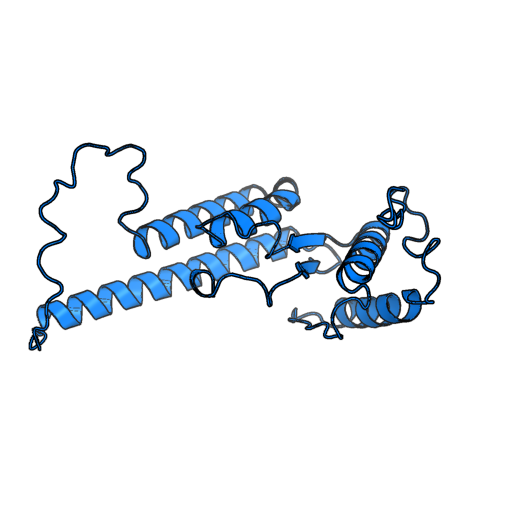.56 175 GLU A CA 1
ATOM 1386 C C . GLU A 1 175 ? -11.695 6.677 -1.736 1.00 91.56 175 GLU A C 1
ATOM 1388 O O . GLU A 1 175 ? -11.169 6.714 -2.842 1.00 91.56 175 GLU A O 1
ATOM 1393 N N . LYS A 1 176 ? -12.119 7.788 -1.119 1.00 92.25 176 LYS A N 1
ATOM 1394 C CA . LYS A 1 176 ? -12.082 9.120 -1.751 1.00 92.25 176 LYS A CA 1
ATOM 1395 C C . LYS A 1 176 ? -10.676 9.598 -2.100 1.00 92.25 176 LYS A C 1
ATOM 1397 O O . LYS A 1 176 ? -10.481 10.271 -3.106 1.00 92.25 176 LYS A O 1
ATOM 1402 N N . PHE A 1 177 ? -9.696 9.308 -1.246 1.00 92.44 177 PHE A N 1
ATOM 1403 C CA . PHE A 1 177 ? -8.307 9.650 -1.532 1.00 92.44 177 PHE A CA 1
ATOM 1404 C C . PHE A 1 177 ? -7.791 8.878 -2.744 1.00 92.44 177 PHE A C 1
ATOM 1406 O O . PHE A 1 177 ? -7.207 9.481 -3.637 1.00 92.44 177 PHE A O 1
ATOM 1413 N N . VAL A 1 178 ? -8.044 7.569 -2.805 1.00 90.12 178 VAL A N 1
ATOM 1414 C CA . VAL A 1 178 ? -7.642 6.744 -3.946 1.00 90.12 178 VAL A CA 1
ATOM 1415 C C . VAL A 1 178 ? -8.369 7.187 -5.213 1.00 90.12 178 VAL A C 1
ATOM 1417 O O . VAL A 1 178 ? -7.692 7.364 -6.209 1.00 90.12 178 VAL A O 1
ATOM 1420 N N . GLU A 1 179 ? -9.675 7.467 -5.175 1.00 88.88 179 GLU A N 1
ATOM 1421 C CA . GLU A 1 179 ? -10.436 7.994 -6.325 1.00 88.88 179 GLU A CA 1
ATOM 1422 C C . GLU A 1 179 ? -9.864 9.306 -6.885 1.00 88.88 179 GLU A C 1
ATOM 1424 O O . GLU A 1 179 ? -9.917 9.531 -8.088 1.00 88.88 179 GLU A O 1
ATOM 1429 N N . ASN A 1 180 ? -9.304 10.171 -6.036 1.00 87.94 180 ASN A N 1
ATOM 1430 C CA . ASN A 1 180 ? -8.676 11.418 -6.484 1.00 87.94 180 ASN A CA 1
ATOM 1431 C C . ASN A 1 180 ? -7.278 11.217 -7.084 1.00 87.94 180 ASN A C 1
ATOM 1433 O O . ASN A 1 180 ? -6.835 12.022 -7.901 1.00 87.94 180 ASN A O 1
ATOM 1437 N N . VAL A 1 181 ? -6.555 10.191 -6.633 1.00 87.75 181 VAL A N 1
ATOM 1438 C CA . VAL A 1 181 ? -5.183 9.893 -7.073 1.00 87.75 181 VAL A CA 1
ATOM 1439 C C . VAL A 1 181 ? -5.162 8.948 -8.278 1.00 87.75 181 VAL A C 1
ATOM 1441 O O . VAL A 1 181 ? -4.213 8.965 -9.070 1.00 87.75 181 VAL A O 1
ATOM 1444 N N . ASP A 1 182 ? -6.179 8.099 -8.381 1.00 81.75 182 ASP A N 1
ATOM 1445 C CA . ASP A 1 182 ? -6.446 7.211 -9.501 1.00 81.75 182 ASP A CA 1
ATOM 1446 C C . ASP A 1 182 ? -6.897 8.062 -10.694 1.00 81.75 182 ASP A C 1
ATOM 1448 O O . ASP A 1 182 ? -7.993 8.613 -10.722 1.00 81.75 182 ASP A O 1
ATOM 1452 N N . GLU A 1 183 ? -5.981 8.247 -11.644 1.00 76.38 183 GLU A N 1
ATOM 1453 C CA . GLU A 1 183 ? -6.260 8.923 -12.912 1.00 76.38 183 GLU A CA 1
ATOM 1454 C C . GLU A 1 183 ? -6.860 7.895 -13.895 1.00 76.38 183 GLU A C 1
ATOM 1456 O O . GLU A 1 183 ? -7.973 7.413 -13.723 1.00 76.38 183 GLU A O 1
ATOM 1461 N N . ASP A 1 184 ? -6.101 7.507 -14.924 1.00 83.81 184 ASP A N 1
ATOM 1462 C CA . ASP A 1 184 ? -6.512 6.490 -15.899 1.00 83.81 184 ASP A CA 1
ATOM 1463 C C . ASP A 1 184 ? -6.119 5.059 -15.477 1.00 83.81 184 ASP A C 1
ATOM 1465 O O . ASP A 1 184 ? -6.316 4.103 -16.237 1.00 83.81 184 ASP A O 1
ATOM 1469 N N . LYS A 1 185 ? -5.443 4.897 -14.329 1.00 89.00 185 LYS A N 1
ATOM 1470 C CA . LYS A 1 185 ? -4.788 3.642 -13.936 1.00 89.00 185 LYS A CA 1
ATOM 1471 C C . LYS A 1 185 ? -4.833 3.412 -12.428 1.00 89.00 185 LYS A C 1
ATOM 1473 O O . LYS A 1 185 ? -4.309 4.255 -11.695 1.00 89.00 185 LYS A O 1
ATOM 1478 N N . PRO A 1 186 ? -5.220 2.194 -11.996 1.00 90.88 186 PRO A N 1
ATOM 1479 C CA . PRO A 1 186 ? -5.396 1.886 -10.587 1.00 90.88 186 PRO A CA 1
ATOM 1480 C C . PRO A 1 186 ? -4.107 2.085 -9.794 1.00 90.88 186 PRO A C 1
ATOM 1482 O O . PRO A 1 186 ? -3.005 1.747 -10.246 1.00 90.88 186 PRO A O 1
ATOM 1485 N N . VAL A 1 187 ? -4.257 2.566 -8.562 1.00 92.69 187 VAL A N 1
ATOM 1486 C CA . VAL A 1 187 ? -3.164 2.627 -7.590 1.00 92.69 187 VAL A CA 1
ATOM 1487 C C . VAL A 1 187 ? -2.771 1.205 -7.179 1.00 92.69 187 VAL A C 1
ATOM 1489 O O . VAL A 1 187 ? -3.588 0.435 -6.676 1.00 92.69 187 VAL A O 1
ATOM 1492 N N . VAL A 1 188 ? -1.499 0.844 -7.361 1.00 94.44 188 VAL A N 1
ATOM 1493 C CA . VAL A 1 188 ? -0.980 -0.487 -7.012 1.00 94.44 188 VAL A CA 1
ATOM 1494 C C . VAL A 1 188 ? -0.216 -0.420 -5.695 1.00 94.44 188 VAL A C 1
ATOM 1496 O O . VAL A 1 188 ? 0.905 0.090 -5.646 1.00 94.44 188 VAL A O 1
ATOM 1499 N N . PHE A 1 189 ? -0.789 -0.975 -4.628 1.00 94.81 189 PHE A N 1
ATOM 1500 C CA . PHE A 1 189 ? -0.110 -1.106 -3.339 1.00 94.81 189 PHE A CA 1
ATOM 1501 C C . PHE A 1 189 ? 0.479 -2.512 -3.179 1.00 94.81 189 PHE A C 1
ATOM 1503 O O . PHE A 1 189 ? -0.242 -3.497 -3.045 1.00 94.81 189 PHE A O 1
ATOM 1510 N N . ILE A 1 190 ? 1.808 -2.606 -3.209 1.00 95.81 190 ILE A N 1
ATOM 1511 C CA . ILE A 1 190 ? 2.542 -3.856 -3.010 1.00 95.81 190 ILE A CA 1
ATOM 1512 C C . ILE A 1 190 ? 2.901 -3.998 -1.531 1.00 95.81 190 ILE A C 1
ATOM 1514 O O . ILE A 1 190 ? 3.588 -3.141 -0.979 1.00 95.81 190 ILE A O 1
ATOM 1518 N N . ILE A 1 191 ? 2.486 -5.109 -0.923 1.00 93.38 191 ILE A N 1
ATOM 1519 C CA . ILE A 1 191 ? 2.865 -5.504 0.436 1.00 93.38 191 ILE A CA 1
ATOM 1520 C C . ILE A 1 191 ? 3.762 -6.744 0.331 1.00 93.38 191 ILE A C 1
ATOM 1522 O O . ILE A 1 191 ? 3.321 -7.783 -0.157 1.00 93.38 191 ILE A O 1
ATOM 1526 N N . ASP A 1 192 ? 5.019 -6.625 0.754 1.00 92.62 192 ASP A N 1
ATOM 1527 C CA . ASP A 1 192 ? 6.015 -7.704 0.749 1.00 92.62 192 ASP A CA 1
ATOM 1528 C C . ASP A 1 192 ? 6.292 -8.219 2.171 1.00 92.62 192 ASP A C 1
ATOM 1530 O O . ASP A 1 192 ? 6.137 -7.488 3.152 1.00 92.62 192 ASP A O 1
ATOM 1534 N N . GLU A 1 193 ? 6.725 -9.478 2.268 1.00 88.12 193 GLU A N 1
ATOM 1535 C CA . GLU A 1 193 ? 7.082 -10.171 3.522 1.00 88.12 193 GLU A CA 1
ATOM 1536 C C . GLU A 1 193 ? 5.971 -10.168 4.599 1.00 88.12 193 GLU A C 1
ATOM 1538 O O . GLU A 1 193 ? 6.251 -10.173 5.799 1.00 88.12 193 GLU A O 1
ATOM 1543 N N . LEU A 1 194 ? 4.696 -10.167 4.181 1.00 84.06 194 LEU A N 1
ATOM 1544 C CA . LEU A 1 194 ? 3.531 -10.130 5.080 1.00 84.06 194 LEU A CA 1
ATOM 1545 C C . LEU A 1 194 ? 3.494 -11.309 6.069 1.00 84.06 194 LEU A C 1
ATOM 1547 O O . LEU A 1 194 ? 3.037 -11.152 7.198 1.00 84.06 194 LEU A O 1
ATOM 1551 N N . ASP A 1 195 ? 4.008 -12.477 5.676 1.00 77.38 195 ASP A N 1
ATOM 1552 C CA . ASP A 1 195 ? 4.110 -13.679 6.516 1.00 77.38 195 ASP A CA 1
ATOM 1553 C C . ASP A 1 195 ? 5.084 -13.523 7.692 1.00 77.38 195 ASP A C 1
ATOM 1555 O O . ASP A 1 195 ? 5.100 -14.355 8.599 1.00 77.38 195 ASP A O 1
ATOM 1559 N N . ARG A 1 196 ? 5.885 -12.455 7.699 1.00 73.38 196 ARG A N 1
ATOM 1560 C CA . ARG A 1 196 ? 6.852 -12.167 8.761 1.00 73.38 196 ARG A CA 1
ATOM 1561 C C . ARG A 1 196 ? 6.491 -10.952 9.604 1.00 73.38 196 ARG A C 1
ATOM 1563 O O . ARG A 1 196 ? 7.329 -10.448 10.347 1.00 73.38 196 ARG A O 1
ATOM 1570 N N . CYS A 1 197 ? 5.248 -10.506 9.494 1.00 68.25 197 CYS A N 1
ATOM 1571 C CA . CYS A 1 197 ? 4.647 -9.559 10.413 1.00 68.25 197 CYS A CA 1
ATOM 1572 C C . CYS A 1 197 ? 4.540 -10.215 11.803 1.00 68.25 197 CYS A C 1
ATOM 1574 O O . CYS A 1 197 ? 4.091 -11.362 11.908 1.00 68.25 197 CYS A O 1
ATOM 1576 N N . ARG A 1 198 ? 4.963 -9.543 12.883 1.00 62.56 198 ARG A N 1
ATOM 1577 C CA . ARG A 1 198 ? 4.832 -10.103 14.244 1.00 62.56 198 ARG A CA 1
ATOM 1578 C C . ARG A 1 198 ? 3.381 -10.504 14.537 1.00 62.56 198 ARG A C 1
ATOM 1580 O O . ARG A 1 198 ? 2.474 -9.767 14.188 1.00 62.56 198 ARG A O 1
ATOM 1587 N N . PRO A 1 199 ? 3.109 -11.574 15.302 1.00 58.22 199 PRO A N 1
ATOM 1588 C CA . PRO A 1 199 ? 1.732 -11.929 15.662 1.00 58.22 199 PRO A CA 1
ATOM 1589 C C . PRO A 1 199 ? 0.965 -10.838 16.427 1.00 58.22 199 PRO A C 1
ATOM 1591 O O . PRO A 1 199 ? -0.255 -10.830 16.409 1.00 58.22 199 PRO A O 1
ATOM 1594 N N . ARG A 1 200 ? 1.663 -9.902 17.094 1.00 51.22 200 ARG A N 1
ATOM 1595 C CA . ARG A 1 200 ? 1.037 -8.717 17.717 1.00 51.22 200 ARG A CA 1
ATOM 1596 C C . ARG A 1 200 ? 0.706 -7.595 16.712 1.00 51.22 200 ARG A C 1
ATOM 1598 O O . ARG A 1 200 ? 0.130 -6.599 17.129 1.00 51.22 200 ARG A O 1
ATOM 1605 N N . TYR A 1 201 ? 1.088 -7.744 15.440 1.00 49.88 201 TYR A N 1
ATOM 1606 C CA . TYR A 1 201 ? 0.760 -6.855 14.316 1.00 49.88 201 TYR A CA 1
ATOM 1607 C C . TYR A 1 201 ? -0.487 -7.304 13.520 1.00 49.88 201 TYR A C 1
ATOM 1609 O O . TYR A 1 201 ? -1.009 -6.490 12.760 1.00 49.88 201 TYR A O 1
ATOM 1617 N N . ALA A 1 202 ? -0.912 -8.573 13.621 1.00 39.16 202 ALA A N 1
ATOM 1618 C CA . ALA A 1 202 ? -1.969 -9.181 12.795 1.00 39.16 202 ALA A CA 1
ATOM 1619 C C . ALA A 1 202 ? -3.342 -9.213 13.484 1.00 39.16 202 ALA A C 1
ATOM 1621 O O . ALA A 1 202 ? -3.380 -9.378 14.724 1.00 39.16 202 ALA A O 1
#

Radius of gyration: 22.16 Å; chains: 1; bounding box: 62×39×60 Å

Foldseek 3Di:
DPPDDDQFDQDLPLPQRCPRPPPPCVVVLVVVQVVQLPDPPDDDDDDDDDPPPCPVVSVVSSQSVCVSVVAAEFEAEQQVCLVDLCVVVSVLVSVVVLCVQFVPLNVQLVVLSVQLCCLVCVPPVCPPVPDPDPPPPPPPPPDDPDPQDPVNVVVVVVSVVSNVVSVVSNVVSVVVRQVSSDDSGHYHYHYHPPVPRPPSRD

Secondary structure (DSSP, 8-state):
----PPPPP---SSS-TTTT-TT--HHHHHHHHHHHHH-TT---------TTS-HHHHHHHHHHHHHHTT--EEEEETTTTTT-S-HHHHHHHHHGGGGGGSHHHHHHHHHHHHHHHHHH-TTS-TTS-TTS--TTSSS--S-------HHHHHHHHHHHHHHHHHHHHHHHHHHHHHHHH-SSS--EEEEESGGGS-TTT-

pLDDT: mean 79.31, std 17.88, range [33.06, 97.81]

Sequence (202 aa):
MNLKHSAIEIPNDGTDAFVNCKLDRKKYADVLTSIISSYSNGFVLAIDNKWGTGKTTFVKMWRQQLKNQKYQTLYFNAWENDFQEEVMIALLSELEGLRDKGEETFTTVVEKSATFLKKVFPAVVKGAAGKIIGDEAITEVVGAVTEFTAEEVELQMKNYNEKKKGINDFRTALEKFVENVDEDKPVVFIIDELDRCRPRYA